Protein AF-A0A7C5Z9P9-F1 (afdb_monomer_lite)

Foldseek 3Di:
DPQDAWDWDADLLGQIWIAGSVRHTDLADPVNDQQGPPRFGADSVVQWTDQAVFIAHSVFATPDFAPCHCLAAHPDRRDDQVVRSVQFDDNRSHANLSNLVVVLVVLCVPDDPDRPSPVVSVVSNVSRVCCVVVPFDFADDDDDDPDAPDKDKDWDQQDCQDPPERGIKIKIKGWDWDFDGPPVRDIDIDIDIDIGYD

Secondary structure (DSSP, 8-state):
------EEEE-TT--EEEE-TTS-EESS-SS---B-GGGPEEETTTTEEEETTEEEETTTEESS--TTGGGTTTT-TT-SGGG-TTT---SSS--SHHHHHHHHHHHHHT--SSSHHHHHHHHHHHHHHHHHHT---PPPPPPPPSSPPPPEEEEE---S--SS-SS-EEEEEEEEEEEPPTTT--EEEEEEEEEEE-

pLDDT: mean 83.09, std 9.97, range [51.81, 96.62]

Radius of gyration: 26.73 Å; chains: 1; bounding box: 64×54×67 Å

Structure (mmCIF, N/CA/C/O backbone):
data_AF-A0A7C5Z9P9-F1
#
_entry.id   AF-A0A7C5Z9P9-F1
#
loop_
_atom_site.group_PDB
_atom_site.id
_atom_site.type_symbol
_atom_site.label_atom_id
_atom_site.label_alt_id
_atom_site.label_comp_id
_atom_site.label_asym_id
_atom_site.label_entity_id
_atom_site.label_seq_id
_atom_site.pdbx_PDB_ins_code
_atom_site.Cartn_x
_atom_site.Cartn_y
_atom_site.Cartn_z
_atom_site.occupancy
_atom_site.B_iso_or_equiv
_atom_site.auth_seq_id
_atom_site.auth_comp_id
_atom_site.auth_asym_id
_atom_site.auth_atom_id
_atom_site.pdbx_PDB_model_num
ATOM 1 N N . SER A 1 1 ? 24.848 -23.456 -13.613 1.00 79.06 1 SER A N 1
ATOM 2 C CA . SER A 1 1 ? 24.666 -22.790 -14.921 1.00 79.06 1 SER A CA 1
ATOM 3 C C . SER A 1 1 ? 23.735 -21.598 -14.738 1.00 79.06 1 SER A C 1
ATOM 5 O O . SER A 1 1 ? 22.915 -21.630 -13.831 1.00 79.06 1 SER A O 1
ATOM 7 N N . GLY A 1 2 ? 23.870 -20.542 -15.547 1.00 90.75 2 GLY A N 1
ATOM 8 C CA . GLY A 1 2 ? 23.015 -19.340 -15.513 1.00 90.75 2 GLY A CA 1
ATOM 9 C C . GLY A 1 2 ? 21.862 -19.384 -16.522 1.00 90.75 2 GLY A C 1
ATOM 10 O O . GLY A 1 2 ? 21.562 -18.379 -17.158 1.00 90.75 2 GLY A O 1
ATOM 11 N N . THR A 1 3 ? 21.279 -20.562 -16.752 1.00 94.06 3 THR A N 1
ATOM 12 C CA . THR A 1 3 ? 20.224 -20.749 -17.757 1.00 94.06 3 THR A CA 1
ATOM 13 C C . THR A 1 3 ? 18.933 -20.066 -17.304 1.00 94.06 3 THR A C 1
ATOM 15 O O . THR A 1 3 ? 18.462 -20.308 -16.194 1.00 94.06 3 THR A O 1
ATOM 18 N N . VAL A 1 4 ? 18.351 -19.226 -18.165 1.00 93.00 4 VAL A N 1
ATOM 19 C CA . VAL A 1 4 ? 17.089 -18.520 -17.888 1.00 93.00 4 VAL A CA 1
ATOM 20 C C . VAL A 1 4 ? 15.948 -19.526 -17.741 1.00 93.00 4 VAL A C 1
ATOM 22 O O . VAL A 1 4 ? 15.754 -20.361 -18.621 1.00 93.00 4 VAL A O 1
ATOM 25 N N . GLN A 1 5 ? 15.191 -19.415 -16.647 1.00 93.19 5 GLN A N 1
ATOM 26 C CA . GLN A 1 5 ? 14.058 -20.296 -16.336 1.00 93.19 5 GLN A CA 1
ATOM 27 C C . GLN A 1 5 ? 12.717 -19.691 -16.763 1.00 93.19 5 GLN A C 1
ATOM 29 O O . GLN A 1 5 ? 11.941 -20.331 -17.464 1.00 93.19 5 GLN A O 1
ATOM 34 N N . GLU A 1 6 ? 12.460 -18.439 -16.386 1.00 94.31 6 GLU A N 1
ATOM 35 C CA . GLU A 1 6 ? 11.269 -17.672 -16.764 1.00 94.31 6 GLU A CA 1
ATOM 36 C C . GLU A 1 6 ? 11.637 -16.196 -16.907 1.00 94.31 6 GLU A C 1
ATOM 38 O O . GLU A 1 6 ? 12.679 -15.743 -16.424 1.00 94.31 6 GLU A O 1
ATOM 43 N N . ARG A 1 7 ? 10.778 -15.449 -17.596 1.00 94.94 7 ARG A N 1
ATOM 44 C CA . ARG A 1 7 ? 10.870 -13.998 -17.743 1.00 94.94 7 ARG A CA 1
ATOM 45 C C . ARG A 1 7 ? 9.542 -13.382 -17.320 1.00 94.94 7 ARG A C 1
ATOM 47 O O . ARG A 1 7 ? 8.491 -13.998 -17.475 1.00 94.94 7 ARG A O 1
ATOM 54 N N . PHE A 1 8 ? 9.596 -12.154 -16.827 1.00 94.94 8 PHE A N 1
ATOM 55 C CA . PHE A 1 8 ? 8.416 -11.392 -16.437 1.00 94.94 8 PHE A CA 1
ATOM 56 C C . PHE A 1 8 ? 8.443 -10.042 -17.135 1.00 94.94 8 PHE A C 1
ATOM 58 O O . PHE A 1 8 ? 9.484 -9.387 -17.190 1.00 94.94 8 PHE A O 1
ATOM 65 N N . THR A 1 9 ? 7.297 -9.641 -17.667 1.00 95.50 9 THR A N 1
ATOM 66 C CA . THR A 1 9 ? 7.066 -8.293 -18.188 1.00 95.50 9 THR A CA 1
ATOM 67 C C . THR A 1 9 ? 5.911 -7.661 -17.438 1.00 95.50 9 THR A C 1
ATOM 69 O O . THR A 1 9 ? 5.042 -8.370 -16.933 1.00 95.50 9 THR A O 1
ATOM 72 N N . TYR A 1 10 ? 5.892 -6.337 -17.389 1.00 94.38 10 TYR A N 1
ATOM 73 C CA . TYR A 1 10 ? 4.890 -5.568 -16.665 1.00 94.38 10 TYR A CA 1
ATOM 74 C C . TYR A 1 10 ? 4.308 -4.500 -17.579 1.00 94.38 10 TYR A C 1
ATOM 76 O O . TYR A 1 10 ? 5.024 -3.965 -18.428 1.00 94.38 10 TYR A O 1
ATOM 84 N N . ASP A 1 11 ? 3.031 -4.178 -17.398 1.00 92.56 11 ASP A N 1
ATOM 85 C CA . ASP A 1 11 ? 2.509 -2.915 -17.912 1.00 92.56 11 ASP A CA 1
ATOM 86 C C . ASP A 1 11 ? 3.026 -1.721 -17.082 1.00 92.56 11 ASP A C 1
ATOM 88 O O . ASP A 1 11 ? 3.786 -1.885 -16.122 1.00 92.56 11 ASP A O 1
ATOM 92 N N . ALA A 1 12 ? 2.611 -0.505 -17.448 1.00 89.38 12 ALA A N 1
ATOM 93 C CA . ALA A 1 12 ? 3.055 0.711 -16.769 1.00 89.38 12 ALA A CA 1
ATOM 94 C C . ALA A 1 12 ? 2.726 0.722 -15.265 1.00 89.38 12 ALA A C 1
ATOM 96 O O . ALA A 1 12 ? 3.470 1.325 -14.499 1.00 89.38 12 ALA A O 1
ATOM 97 N N . TYR A 1 13 ? 1.648 0.057 -14.842 1.00 89.62 13 TYR A N 1
ATOM 98 C CA . TYR A 1 13 ? 1.188 0.030 -13.453 1.00 89.62 13 TYR A 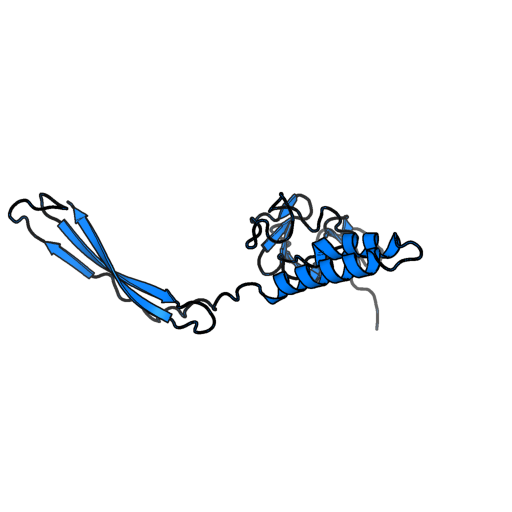CA 1
ATOM 99 C C . TYR A 1 13 ? 1.462 -1.306 -12.741 1.00 89.62 13 TYR A C 1
ATOM 101 O O . TYR A 1 13 ? 1.032 -1.512 -11.604 1.00 89.62 13 TYR A O 1
ATOM 109 N N . GLY A 1 14 ? 2.217 -2.203 -13.373 1.00 92.56 14 GLY A N 1
ATOM 110 C CA . GLY A 1 14 ? 2.726 -3.416 -12.756 1.00 92.56 14 GLY A CA 1
ATOM 111 C C . GLY A 1 14 ? 1.929 -4.691 -13.007 1.00 92.56 14 GLY A C 1
ATOM 112 O O . GLY A 1 14 ? 2.232 -5.688 -12.354 1.00 92.56 14 GLY A O 1
ATOM 113 N N . ALA A 1 15 ? 0.945 -4.732 -13.911 1.00 94.31 15 ALA A N 1
ATOM 114 C CA . ALA A 1 15 ? 0.248 -5.983 -14.217 1.00 94.31 15 ALA A CA 1
ATOM 115 C C . ALA A 1 15 ? 1.235 -6.988 -14.842 1.00 94.31 15 ALA A C 1
ATOM 117 O O . ALA A 1 15 ? 1.818 -6.692 -15.891 1.00 94.31 15 ALA A O 1
ATOM 118 N N . PRO A 1 16 ? 1.466 -8.157 -14.216 1.00 94.69 16 PRO A N 1
ATOM 119 C CA . PRO A 1 16 ? 2.504 -9.072 -14.660 1.00 94.69 16 PRO A CA 1
ATOM 120 C C . PRO A 1 16 ? 2.024 -9.970 -15.804 1.00 94.69 16 PRO A C 1
ATOM 122 O O . PRO A 1 16 ? 0.933 -10.542 -15.756 1.00 94.69 16 PRO A O 1
ATOM 125 N N . ALA A 1 17 ? 2.897 -10.187 -16.785 1.00 94.44 17 ALA A N 1
ATOM 126 C CA . ALA A 1 17 ? 2.790 -11.258 -17.766 1.00 94.44 17 ALA A CA 1
ATOM 127 C C . ALA A 1 17 ? 3.995 -12.197 -17.635 1.00 94.44 17 ALA A C 1
ATOM 129 O O . ALA A 1 17 ? 5.151 -11.764 -17.651 1.00 94.44 17 ALA A O 1
ATOM 130 N N . VAL A 1 18 ? 3.711 -13.492 -17.487 1.00 95.38 18 VAL A N 1
ATOM 131 C CA . VAL A 1 18 ? 4.733 -14.537 -17.373 1.00 95.38 18 VAL A CA 1
ATOM 132 C C . VAL A 1 18 ? 5.113 -15.003 -18.767 1.00 95.38 18 VAL A C 1
ATOM 134 O O . VAL A 1 18 ? 4.244 -15.316 -19.582 1.00 95.38 18 VAL A O 1
ATOM 137 N N . LEU A 1 19 ? 6.412 -15.071 -19.037 1.00 96.62 19 LEU A N 1
ATOM 138 C CA . LEU A 1 19 ? 6.957 -15.508 -20.311 1.00 96.62 19 LEU A CA 1
ATOM 139 C C . LEU A 1 19 ? 7.931 -16.674 -20.114 1.00 96.62 19 LEU A C 1
ATOM 141 O O . LEU A 1 19 ? 8.655 -16.767 -19.119 1.00 96.62 19 LEU A O 1
ATOM 145 N N . THR A 1 20 ? 7.988 -17.556 -21.105 1.00 95.81 20 THR A N 1
ATOM 146 C CA . THR A 1 20 ? 9.013 -18.600 -21.194 1.00 95.81 20 THR A CA 1
ATOM 147 C C . THR A 1 20 ? 10.399 -17.984 -21.452 1.00 95.81 20 THR A C 1
ATOM 149 O O . THR A 1 20 ? 10.501 -16.810 -21.833 1.00 95.81 20 THR A O 1
ATOM 152 N N . PRO A 1 21 ? 11.499 -18.755 -21.329 1.00 94.12 21 PRO A N 1
ATOM 153 C CA . PRO A 1 21 ? 12.835 -18.275 -21.701 1.00 94.12 21 PRO A CA 1
ATOM 154 C C . PRO A 1 21 ? 12.927 -17.719 -23.131 1.00 94.12 21 PRO A C 1
ATOM 156 O O . PRO A 1 21 ? 13.731 -16.818 -23.378 1.00 94.12 21 PRO A O 1
ATOM 159 N N . ALA A 1 22 ? 12.074 -18.221 -24.032 1.00 95.19 22 ALA A N 1
ATOM 160 C CA . ALA A 1 22 ? 11.948 -17.828 -25.435 1.00 95.19 22 ALA A CA 1
ATOM 161 C C . ALA A 1 22 ? 10.902 -16.716 -25.683 1.00 95.19 22 ALA A C 1
ATOM 163 O O . ALA A 1 22 ? 10.479 -16.531 -26.818 1.00 95.19 22 ALA A O 1
ATOM 164 N N . PHE A 1 23 ? 10.477 -15.988 -24.642 1.00 94.62 23 PHE A N 1
ATOM 165 C CA . PHE A 1 23 ? 9.506 -14.882 -24.712 1.00 94.62 23 PHE A CA 1
ATOM 166 C C . PHE A 1 23 ? 8.075 -15.266 -25.136 1.00 94.62 23 PHE A C 1
ATOM 168 O O . PHE A 1 23 ? 7.262 -14.386 -25.408 1.00 94.62 23 PHE A O 1
ATOM 175 N N . ALA A 1 24 ? 7.720 -16.554 -25.143 1.00 95.75 24 ALA A N 1
ATOM 176 C CA . ALA A 1 24 ? 6.335 -16.966 -25.371 1.00 95.75 24 ALA A CA 1
ATOM 177 C C . ALA A 1 24 ? 5.490 -16.744 -24.106 1.00 95.75 24 ALA A C 1
ATOM 179 O O . ALA A 1 24 ? 5.952 -17.033 -23.002 1.00 95.75 24 ALA A O 1
ATOM 180 N N . THR A 1 25 ? 4.256 -16.261 -24.254 1.00 95.25 25 THR A N 1
ATOM 181 C CA . THR A 1 25 ? 3.346 -16.019 -23.125 1.00 95.25 25 THR A CA 1
ATOM 182 C C . THR A 1 25 ? 2.949 -17.311 -22.421 1.00 95.25 25 THR A C 1
ATOM 184 O O . THR A 1 25 ? 2.716 -18.342 -23.052 1.00 95.25 25 THR A O 1
ATOM 187 N N . ARG A 1 26 ? 2.833 -17.240 -21.095 1.00 91.19 26 ARG A N 1
ATOM 188 C CA . ARG A 1 26 ? 2.422 -18.339 -20.227 1.00 91.19 26 ARG A CA 1
ATOM 189 C C . ARG A 1 26 ? 1.371 -17.843 -19.217 1.00 91.19 26 ARG A C 1
ATOM 191 O O . ARG A 1 26 ? 1.474 -16.711 -18.749 1.00 91.19 26 ARG A O 1
ATOM 198 N N . PRO A 1 27 ? 0.358 -18.656 -18.860 1.00 88.81 27 PRO A N 1
ATOM 199 C CA . PRO A 1 27 ? -0.738 -18.204 -17.993 1.00 88.81 27 PRO A CA 1
ATOM 200 C C . PRO A 1 27 ? -0.348 -17.992 -16.518 1.00 88.81 27 PRO A C 1
ATOM 202 O O . PRO A 1 27 ? -1.006 -17.225 -15.814 1.00 88.81 27 PRO A O 1
ATOM 205 N N . SER A 1 28 ? 0.696 -18.668 -16.033 1.00 89.00 28 SER A N 1
ATOM 206 C CA . SER A 1 28 ? 1.160 -18.623 -14.637 1.00 89.00 28 SER A CA 1
ATOM 207 C C . SER A 1 28 ? 2.645 -18.980 -14.544 1.00 89.00 28 SER A C 1
ATOM 209 O O . SER A 1 28 ? 3.197 -19.508 -15.501 1.00 89.00 28 SER A O 1
ATOM 211 N N . SER A 1 29 ? 3.316 -18.727 -13.417 1.00 90.94 29 SER A N 1
ATOM 212 C CA . SER A 1 29 ? 4.707 -19.169 -13.196 1.00 90.94 29 SER A CA 1
ATOM 213 C C . SER A 1 29 ? 4.789 -20.679 -12.927 1.00 90.94 29 SER A C 1
ATOM 215 O O . SER A 1 29 ? 3.884 -21.257 -12.333 1.00 90.94 29 SER A O 1
ATOM 217 N N . SER A 1 30 ? 5.862 -21.335 -13.373 1.00 92.62 30 SER A N 1
ATOM 218 C CA . SER A 1 30 ? 6.188 -22.742 -13.058 1.00 92.62 30 SER A CA 1
ATOM 219 C C . SER A 1 30 ? 6.822 -22.900 -11.683 1.00 92.62 30 SER A C 1
ATOM 221 O O . SER A 1 30 ? 6.874 -24.004 -11.152 1.00 92.62 30 SER A O 1
ATOM 223 N N . PHE A 1 31 ? 7.337 -21.800 -11.140 1.00 91.62 31 PHE A N 1
ATOM 224 C CA . PHE A 1 31 ? 8.133 -21.764 -9.919 1.00 91.62 31 PHE A CA 1
ATOM 225 C C . PHE A 1 31 ? 7.430 -21.001 -8.794 1.00 91.62 31 PHE A C 1
ATOM 227 O O . PHE A 1 31 ? 8.040 -20.759 -7.760 1.00 91.62 31 PHE A O 1
ATOM 234 N N . ALA A 1 32 ? 6.163 -20.620 -9.004 1.00 89.88 32 ALA A N 1
ATOM 235 C CA . ALA A 1 32 ? 5.364 -19.851 -8.054 1.00 89.88 32 ALA A CA 1
ATOM 236 C C . ALA A 1 32 ? 6.089 -18.585 -7.555 1.00 89.88 32 ALA A C 1
ATOM 238 O O . ALA A 1 32 ? 6.136 -18.308 -6.362 1.00 89.88 32 ALA A O 1
ATOM 239 N N . TRP A 1 33 ? 6.680 -17.811 -8.474 1.00 90.75 33 TRP A N 1
ATOM 240 C CA . TRP A 1 33 ? 7.283 -16.526 -8.121 1.00 90.75 33 TRP A CA 1
ATOM 241 C C . TRP A 1 33 ? 6.221 -15.550 -7.606 1.00 90.75 33 TRP A C 1
ATOM 243 O O . TRP A 1 33 ? 5.316 -15.160 -8.343 1.00 90.75 33 TRP A O 1
ATOM 253 N N . GLU A 1 34 ? 6.360 -15.142 -6.345 1.00 92.62 34 GLU A N 1
ATOM 254 C CA . GLU A 1 34 ? 5.433 -14.211 -5.693 1.00 92.62 34 GLU A CA 1
ATOM 255 C C . GLU A 1 34 ? 5.971 -12.779 -5.637 1.00 92.62 34 GLU A C 1
ATOM 257 O O . GLU A 1 34 ? 5.190 -11.845 -5.525 1.00 92.62 34 GLU A O 1
ATOM 262 N N . ILE A 1 35 ? 7.286 -12.571 -5.714 1.00 93.88 35 ILE A N 1
ATOM 263 C CA . ILE A 1 35 ? 7.881 -11.227 -5.682 1.00 93.88 35 ILE A CA 1
ATOM 264 C C . ILE A 1 35 ? 8.064 -10.735 -7.114 1.00 93.88 35 ILE A C 1
ATOM 266 O O . ILE A 1 35 ? 8.910 -11.263 -7.836 1.00 93.88 35 ILE A O 1
ATOM 270 N N . LEU A 1 36 ? 7.264 -9.748 -7.522 1.00 93.88 36 LEU A N 1
ATOM 271 C CA . LEU A 1 36 ? 7.191 -9.286 -8.910 1.00 93.88 36 LEU A CA 1
ATOM 272 C C . LEU A 1 36 ? 7.425 -7.764 -9.020 1.00 93.88 36 LEU A C 1
ATOM 274 O O . LEU A 1 36 ? 8.506 -7.277 -8.682 1.00 93.88 36 LEU A O 1
ATOM 278 N N . TYR A 1 37 ? 6.444 -7.004 -9.520 1.00 93.06 37 TYR A N 1
ATOM 279 C CA . TYR A 1 37 ? 6.559 -5.564 -9.763 1.00 93.06 37 TYR A CA 1
ATOM 280 C C . TYR A 1 37 ? 6.971 -4.803 -8.500 1.00 93.06 37 TYR A C 1
ATOM 282 O O . TYR A 1 37 ? 6.416 -5.038 -7.428 1.00 93.06 37 TYR A O 1
ATOM 290 N N . ALA A 1 38 ? 7.944 -3.893 -8.637 1.00 88.50 38 ALA A N 1
ATOM 291 C CA . ALA A 1 38 ? 8.433 -3.030 -7.558 1.00 88.50 38 ALA A CA 1
ATOM 292 C C . ALA A 1 38 ? 8.879 -3.770 -6.269 1.00 88.50 38 ALA A C 1
ATOM 294 O O . ALA A 1 38 ? 9.010 -3.160 -5.209 1.00 88.50 38 ALA A O 1
ATOM 295 N N . GLY A 1 39 ? 9.141 -5.083 -6.349 1.00 90.19 39 GLY A N 1
ATOM 296 C CA . GLY A 1 39 ? 9.464 -5.915 -5.186 1.00 90.19 39 GLY A CA 1
ATOM 297 C C . GLY A 1 39 ? 8.253 -6.262 -4.311 1.00 90.19 39 GLY A C 1
ATOM 298 O O . GLY A 1 39 ? 8.421 -6.708 -3.177 1.00 90.19 39 GLY A O 1
ATOM 299 N N . TYR A 1 40 ? 7.036 -6.061 -4.814 1.00 93.62 40 TYR A N 1
ATOM 300 C CA . TYR A 1 40 ? 5.802 -6.375 -4.106 1.00 93.62 40 TYR A CA 1
ATOM 301 C C . TYR A 1 40 ? 5.429 -7.849 -4.226 1.00 93.62 40 TYR A C 1
ATOM 303 O O . TYR A 1 40 ? 5.755 -8.519 -5.210 1.00 93.62 40 TYR A O 1
ATOM 311 N N . ARG A 1 41 ? 4.680 -8.333 -3.230 1.00 95.00 41 ARG A N 1
ATOM 312 C CA . ARG A 1 41 ? 4.126 -9.686 -3.236 1.00 95.00 41 ARG A CA 1
ATOM 313 C C . ARG A 1 41 ? 2.841 -9.725 -4.058 1.00 95.00 41 ARG A C 1
ATOM 315 O O . ARG A 1 41 ? 1.878 -9.041 -3.721 1.00 95.00 41 ARG A O 1
ATOM 322 N N . TRP A 1 42 ? 2.836 -10.514 -5.121 1.00 94.62 42 TRP A N 1
ATOM 323 C CA . TRP A 1 42 ? 1.710 -10.753 -6.011 1.00 94.62 42 TRP A CA 1
ATOM 324 C C . TRP A 1 42 ? 0.841 -11.899 -5.508 1.00 94.62 42 TRP A C 1
ATOM 326 O O . TRP A 1 42 ? 1.328 -13.007 -5.283 1.00 94.62 42 TRP A O 1
ATOM 336 N N . ASP A 1 43 ? -0.457 -11.641 -5.401 1.00 92.88 43 ASP A N 1
ATOM 337 C CA . ASP A 1 43 ? -1.469 -12.672 -5.225 1.00 92.88 43 ASP A CA 1
ATOM 338 C C . ASP A 1 43 ? -2.022 -13.070 -6.601 1.00 92.88 43 ASP A C 1
ATOM 340 O O . ASP A 1 43 ? -2.675 -12.278 -7.288 1.00 92.88 43 ASP A O 1
ATOM 344 N N . SER A 1 44 ? -1.730 -14.298 -7.038 1.00 89.06 44 SER A N 1
ATOM 345 C CA . SER A 1 44 ? -2.123 -14.764 -8.373 1.00 89.06 44 SER A CA 1
ATOM 346 C C . SER A 1 44 ? -3.608 -15.102 -8.509 1.00 89.06 44 SER A C 1
ATOM 348 O O . SER A 1 44 ? -4.133 -15.049 -9.626 1.00 89.06 44 SER A O 1
ATOM 350 N N . GLU A 1 45 ? -4.276 -15.414 -7.397 1.00 89.25 45 GLU A N 1
ATOM 351 C CA . GLU A 1 45 ? -5.702 -15.741 -7.366 1.00 89.25 45 GLU A CA 1
ATOM 352 C C . GLU A 1 45 ? -6.519 -14.454 -7.433 1.00 89.25 45 GLU A C 1
ATOM 354 O O . GLU A 1 45 ? -7.408 -14.316 -8.273 1.00 89.25 45 GLU A O 1
ATOM 359 N N . ALA A 1 46 ? -6.156 -13.476 -6.604 1.00 90.06 46 ALA A N 1
ATOM 360 C CA . ALA A 1 46 ? -6.888 -12.225 -6.484 1.00 90.06 46 ALA A CA 1
ATOM 361 C C . ALA A 1 46 ? -6.378 -11.096 -7.399 1.00 90.06 46 ALA A C 1
ATOM 363 O O . ALA A 1 46 ? -7.040 -10.066 -7.533 1.00 90.06 46 ALA A O 1
ATOM 364 N N . ARG A 1 47 ? -5.232 -11.291 -8.067 1.00 91.44 47 ARG A N 1
ATOM 365 C CA . ARG A 1 47 ? -4.638 -10.365 -9.050 1.00 91.44 47 ARG A CA 1
ATOM 366 C C . ARG A 1 47 ? -4.320 -8.974 -8.482 1.00 91.44 47 ARG A C 1
ATOM 368 O O . ARG A 1 47 ? -4.529 -7.960 -9.151 1.00 91.44 47 ARG A O 1
ATOM 375 N N . PHE A 1 48 ? -3.776 -8.928 -7.267 1.0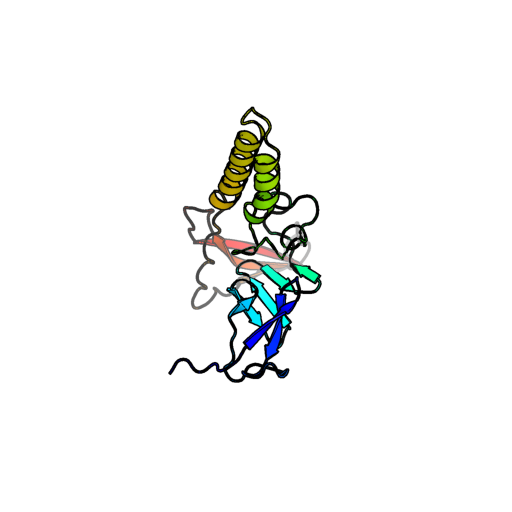0 94.25 48 PHE A N 1
ATOM 376 C CA . PHE A 1 48 ? -3.325 -7.694 -6.618 1.00 94.25 48 PHE A CA 1
ATOM 377 C C . PHE A 1 48 ? -1.939 -7.841 -5.987 1.00 94.25 48 PHE A C 1
ATOM 379 O O . PHE A 1 48 ? -1.436 -8.944 -5.771 1.00 94.25 48 PHE A O 1
ATOM 386 N N . TYR A 1 49 ? -1.345 -6.705 -5.633 1.00 95.69 49 TYR A N 1
ATOM 387 C CA . TYR A 1 49 ? -0.115 -6.628 -4.858 1.00 95.69 49 TYR A CA 1
ATOM 388 C C . TYR A 1 49 ? -0.389 -6.317 -3.388 1.00 95.69 49 TYR A C 1
ATOM 390 O O . TYR A 1 49 ? -1.118 -5.378 -3.069 1.00 95.69 49 TYR A O 1
ATOM 398 N N . GLN A 1 50 ? 0.243 -7.069 -2.489 1.00 94.06 50 GLN A N 1
ATOM 399 C CA . GLN A 1 50 ? 0.308 -6.748 -1.065 1.00 94.06 50 GLN A CA 1
ATOM 400 C C . GLN A 1 50 ? 1.528 -5.862 -0.810 1.00 94.06 50 GLN A C 1
ATOM 402 O O . GLN A 1 50 ? 2.672 -6.313 -0.896 1.00 94.06 50 GLN A O 1
ATOM 407 N N . VAL A 1 51 ? 1.282 -4.596 -0.479 1.00 91.00 51 VAL A N 1
ATOM 408 C CA . VAL A 1 51 ? 2.311 -3.582 -0.229 1.00 91.00 51 VAL A CA 1
ATOM 409 C C . VAL A 1 51 ? 2.258 -3.172 1.234 1.00 91.00 51 VAL A C 1
ATOM 411 O O . VAL A 1 51 ? 1.827 -2.072 1.570 1.00 91.00 51 VAL A O 1
ATOM 414 N N . ARG A 1 52 ? 2.680 -4.090 2.112 1.00 88.56 52 ARG A N 1
ATOM 415 C CA . ARG A 1 52 ? 2.739 -3.936 3.579 1.00 88.56 52 ARG A CA 1
ATOM 416 C C . ARG A 1 52 ? 1.435 -3.404 4.191 1.00 88.56 52 ARG A C 1
ATOM 418 O O . ARG A 1 52 ? 0.623 -4.184 4.670 1.00 88.56 52 ARG A O 1
ATOM 425 N N . ASN A 1 53 ? 1.259 -2.087 4.175 1.00 85.69 53 ASN A N 1
ATOM 426 C CA . ASN A 1 53 ? 0.149 -1.357 4.770 1.00 85.69 53 ASN A CA 1
ATOM 427 C C . ASN A 1 53 ? -1.058 -1.203 3.834 1.00 85.69 53 ASN A C 1
ATOM 429 O O . ASN A 1 53 ? -2.147 -0.886 4.310 1.00 85.69 53 ASN A O 1
ATOM 433 N N . ARG A 1 54 ? -0.883 -1.396 2.519 1.00 90.44 54 ARG A N 1
ATOM 434 C CA . ARG A 1 54 ? -1.965 -1.281 1.534 1.00 90.44 54 ARG A CA 1
ATOM 435 C C . ARG A 1 54 ? -1.927 -2.364 0.462 1.00 90.44 54 ARG A C 1
ATOM 437 O O . ARG A 1 54 ? -0.904 -2.999 0.220 1.00 90.44 54 ARG A O 1
ATOM 444 N N . VAL A 1 55 ? -3.058 -2.540 -0.211 1.00 93.94 55 VAL A N 1
ATOM 445 C CA . VAL A 1 55 ? -3.226 -3.417 -1.370 1.00 93.94 55 VAL A CA 1
ATOM 446 C C . VAL A 1 55 ? -3.367 -2.582 -2.641 1.00 93.94 55 VAL A C 1
ATOM 448 O O . VAL A 1 55 ? -4.185 -1.658 -2.705 1.00 93.94 55 VAL A O 1
ATOM 451 N N . LEU A 1 56 ? -2.566 -2.920 -3.649 1.00 93.62 56 LEU A N 1
ATOM 452 C CA . LEU A 1 56 ? -2.502 -2.243 -4.943 1.00 93.62 56 LEU A CA 1
ATOM 453 C C . LEU A 1 56 ? -3.088 -3.140 -6.037 1.00 93.62 56 LEU A C 1
ATOM 455 O O . LEU A 1 56 ? -2.603 -4.251 -6.254 1.00 93.62 56 LEU A O 1
ATOM 459 N N . LEU A 1 57 ? -4.078 -2.636 -6.774 1.00 94.00 57 LEU A N 1
ATOM 460 C CA . LEU A 1 57 ? -4.476 -3.216 -8.055 1.00 94.00 57 LEU A CA 1
ATOM 461 C C . LEU A 1 57 ? -3.789 -2.456 -9.193 1.00 94.00 57 LEU A C 1
ATOM 463 O O . LEU A 1 57 ? -3.992 -1.246 -9.287 1.00 94.00 57 LEU A O 1
ATOM 467 N N . PRO A 1 58 ? -3.058 -3.133 -10.099 1.00 90.00 58 PRO A N 1
ATOM 468 C CA . PRO A 1 58 ? -2.332 -2.469 -11.185 1.00 90.00 58 PRO A CA 1
ATOM 469 C C . PRO A 1 58 ? -3.207 -1.520 -12.015 1.00 90.00 58 PRO A C 1
ATOM 471 O O . PRO A 1 58 ? -2.877 -0.361 -12.206 1.00 90.00 58 PRO A O 1
ATOM 474 N N . ASN A 1 59 ? -4.402 -1.955 -12.415 1.00 84.50 59 ASN A N 1
ATOM 475 C CA . ASN A 1 59 ? -5.239 -1.174 -13.335 1.00 84.50 59 ASN A CA 1
ATOM 476 C C . ASN A 1 59 ? -6.120 -0.111 -12.659 1.00 84.50 59 ASN A C 1
ATOM 478 O O . ASN A 1 59 ? -6.845 0.600 -13.350 1.00 84.50 59 ASN A O 1
ATOM 482 N N . ILE A 1 60 ? -6.120 -0.036 -11.324 1.00 88.81 60 ILE A N 1
ATOM 483 C CA . ILE A 1 60 ? -7.055 0.812 -10.562 1.00 88.81 60 ILE A CA 1
ATOM 484 C C . ILE A 1 60 ? -6.307 1.747 -9.605 1.00 88.81 60 ILE A C 1
ATOM 486 O O . ILE A 1 60 ? -6.671 2.915 -9.480 1.00 88.81 60 ILE A O 1
ATOM 490 N N . GLY A 1 61 ? -5.259 1.256 -8.943 1.00 88.69 61 GLY A N 1
ATOM 491 C CA . GLY A 1 61 ? -4.565 1.938 -7.853 1.00 88.69 61 GLY A CA 1
ATOM 492 C C . GLY A 1 61 ? -4.828 1.277 -6.499 1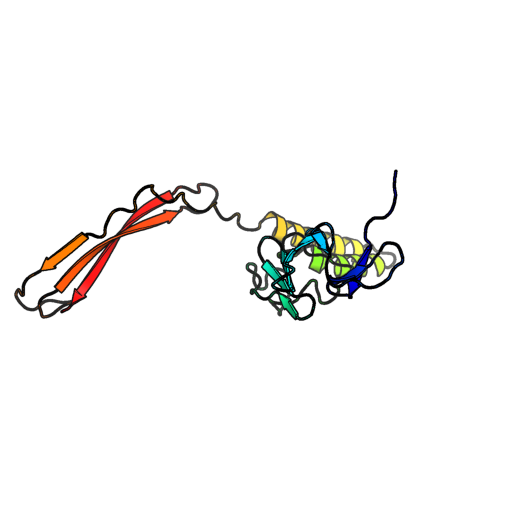.00 88.69 61 GLY A C 1
ATOM 493 O O . GLY A 1 61 ? -5.060 0.068 -6.409 1.00 88.69 61 GLY A O 1
ATOM 494 N N . TRP A 1 62 ? -4.753 2.060 -5.424 1.00 91.12 62 TRP A N 1
ATOM 495 C CA . TRP A 1 62 ? -4.986 1.554 -4.071 1.00 91.12 62 TRP A CA 1
ATOM 496 C C . TRP A 1 62 ? -6.466 1.235 -3.858 1.00 91.12 62 TRP A C 1
ATOM 498 O O . TRP A 1 62 ? -7.326 2.029 -4.231 1.00 91.12 62 TRP A O 1
ATOM 508 N N . ILE A 1 63 ? -6.777 0.113 -3.202 1.00 92.00 63 ILE A N 1
ATOM 509 C CA . ILE A 1 63 ? -8.166 -0.191 -2.790 1.00 92.00 63 ILE A CA 1
ATOM 510 C C . ILE A 1 63 ? -8.523 0.337 -1.411 1.00 92.00 63 ILE A C 1
ATOM 512 O O . ILE A 1 63 ? -9.696 0.463 -1.068 1.00 92.00 63 ILE A O 1
ATOM 516 N N . GLN A 1 64 ? -7.509 0.642 -0.610 1.00 89.25 64 GLN A N 1
ATOM 517 C CA . GLN A 1 64 ? -7.667 1.227 0.709 1.00 89.25 64 GLN A CA 1
ATOM 518 C C . GLN A 1 64 ? -7.267 2.695 0.647 1.00 89.25 64 GLN A C 1
ATOM 520 O O . GLN A 1 64 ? -6.296 3.065 -0.017 1.00 89.25 64 GLN A O 1
ATOM 525 N N . ARG A 1 65 ? -8.016 3.520 1.378 1.00 84.69 65 ARG A N 1
ATOM 526 C CA . ARG A 1 65 ? -7.675 4.922 1.606 1.00 84.69 65 ARG A CA 1
ATOM 527 C C . ARG A 1 65 ? -6.295 5.009 2.259 1.00 84.69 65 ARG A C 1
ATOM 529 O O . ARG A 1 65 ? -6.021 4.222 3.162 1.00 84.69 65 ARG A O 1
ATOM 536 N N . ASP A 1 66 ? -5.461 5.956 1.825 1.00 81.75 66 ASP A N 1
ATOM 537 C CA . ASP A 1 66 ? -4.161 6.214 2.456 1.00 81.75 66 ASP A CA 1
ATOM 538 C C . ASP A 1 66 ? -4.326 6.478 3.968 1.00 81.75 66 ASP A C 1
ATOM 540 O O . ASP A 1 66 ? -5.023 7.429 4.334 1.00 81.75 66 ASP A O 1
ATOM 544 N N . PRO A 1 67 ? -3.716 5.663 4.852 1.00 77.81 67 PRO A N 1
ATOM 545 C CA . PRO A 1 67 ? -3.744 5.880 6.299 1.00 77.81 67 PRO A CA 1
ATOM 546 C C . PRO A 1 67 ? -3.134 7.209 6.758 1.00 77.81 67 PRO A C 1
ATOM 548 O O . PRO A 1 67 ? -3.413 7.646 7.869 1.00 77.81 67 PRO A O 1
ATOM 551 N N . ILE A 1 68 ? -2.300 7.849 5.932 1.00 69.44 68 ILE A N 1
ATOM 552 C CA . ILE A 1 68 ? -1.712 9.172 6.218 1.00 69.44 68 ILE A CA 1
ATOM 553 C C . ILE A 1 68 ? -2.599 10.295 5.661 1.00 69.44 68 ILE A C 1
ATOM 555 O O . ILE A 1 68 ? -2.267 11.478 5.746 1.00 69.44 68 ILE A O 1
ATOM 559 N N . GLU A 1 69 ? -3.739 9.927 5.078 1.00 72.56 69 GLU A N 1
ATOM 560 C CA . GLU A 1 69 ? -4.711 10.837 4.500 1.00 72.56 69 GLU A CA 1
ATOM 561 C C . GLU A 1 69 ? -4.046 11.811 3.509 1.00 72.56 69 GLU A C 1
ATOM 563 O O . GLU A 1 69 ? -3.312 11.411 2.605 1.00 72.56 69 GLU A O 1
ATOM 568 N N . TYR A 1 70 ? -4.308 13.106 3.660 1.00 65.50 70 TYR A N 1
ATOM 569 C CA . TYR A 1 70 ? -3.807 14.151 2.774 1.00 65.50 70 TYR A CA 1
ATOM 570 C C . TYR A 1 70 ? -2.344 14.537 3.052 1.00 65.50 70 TYR A C 1
ATOM 572 O O . TYR A 1 70 ? -1.820 15.429 2.387 1.00 65.50 70 TYR A O 1
ATOM 580 N N . GLY A 1 71 ? -1.674 13.884 4.010 1.00 55.38 71 GLY A N 1
ATOM 581 C CA . GLY A 1 71 ? -0.319 14.235 4.443 1.00 55.38 71 GLY A CA 1
ATOM 582 C C . GLY A 1 71 ? 0.786 13.944 3.422 1.00 55.38 71 GLY A C 1
ATOM 583 O O . GLY A 1 71 ? 1.888 14.459 3.581 1.00 55.38 71 GLY A O 1
ATOM 584 N N . THR A 1 72 ? 0.522 13.145 2.381 1.00 53.72 72 THR A N 1
ATOM 585 C CA . THR A 1 72 ? 1.572 12.647 1.469 1.00 53.72 72 THR A CA 1
ATOM 586 C C . THR A 1 72 ? 1.286 12.826 -0.023 1.00 53.72 72 THR A C 1
ATOM 588 O O . THR A 1 72 ? 2.235 12.898 -0.797 1.00 53.72 72 THR A O 1
ATOM 591 N N . GLN A 1 73 ? 0.016 12.887 -0.462 1.00 51.81 73 GLN A N 1
ATOM 592 C CA . GLN A 1 73 ? -0.339 12.705 -1.886 1.00 51.81 73 GLN A CA 1
ATOM 593 C C . GLN A 1 73 ? -1.436 13.648 -2.422 1.00 51.81 73 GLN A C 1
ATOM 595 O O . GLN A 1 73 ? -2.109 13.345 -3.412 1.00 51.81 73 GLN A O 1
ATOM 600 N N . GLY A 1 74 ? -1.618 14.830 -1.832 1.00 57.47 74 GLY A N 1
ATOM 601 C CA . GLY A 1 74 ? -2.619 15.790 -2.315 1.00 57.47 74 GLY A CA 1
ATOM 602 C C . GLY A 1 74 ? -4.049 15.245 -2.208 1.00 57.47 74 GLY A C 1
ATOM 603 O O . GLY A 1 74 ? -4.334 14.400 -1.370 1.00 57.47 74 GLY A O 1
ATOM 604 N N . SER A 1 75 ? -4.972 15.715 -3.049 1.00 66.81 75 SER A N 1
ATOM 605 C CA . SER A 1 75 ? -6.418 15.484 -2.879 1.00 66.81 75 SER A CA 1
ATOM 606 C C . SER A 1 75 ? -6.916 14.048 -3.115 1.00 66.81 75 SER A C 1
ATOM 608 O O . SER A 1 75 ? -8.083 13.774 -2.843 1.00 66.81 75 SER A O 1
ATOM 610 N N . SER A 1 76 ? -6.082 13.124 -3.610 1.00 77.06 76 SER A N 1
ATOM 611 C CA . SER A 1 76 ? -6.510 11.758 -3.949 1.00 77.06 76 SER A CA 1
ATOM 612 C C . SER A 1 76 ? -5.831 10.705 -3.080 1.00 77.06 76 SER A C 1
ATOM 614 O O . SER A 1 76 ? -4.665 10.370 -3.275 1.00 77.06 76 SER A O 1
ATOM 616 N N . LEU A 1 77 ? -6.610 10.127 -2.164 1.00 84.19 77 LEU A N 1
ATOM 617 C CA . LEU A 1 77 ? -6.163 9.131 -1.181 1.00 84.19 77 LEU A CA 1
ATOM 618 C C . LEU A 1 77 ? -5.998 7.708 -1.745 1.00 84.19 77 LEU A C 1
ATOM 620 O O . LEU A 1 77 ? -5.594 6.805 -1.017 1.00 84.19 77 LEU A O 1
ATOM 624 N N . TYR A 1 78 ? -6.340 7.503 -3.019 1.00 86.75 78 TYR A N 1
ATOM 625 C CA . TYR A 1 78 ? -6.287 6.202 -3.702 1.00 86.75 78 TYR A CA 1
ATOM 626 C C . TYR A 1 78 ? -5.279 6.170 -4.855 1.00 86.75 78 TYR A C 1
ATOM 628 O O . TYR A 1 78 ? -5.078 5.139 -5.498 1.00 86.75 78 TYR A O 1
ATOM 636 N N . ARG A 1 79 ? -4.626 7.303 -5.132 1.00 85.06 79 ARG A N 1
ATOM 637 C CA . ARG A 1 79 ? -3.703 7.435 -6.256 1.00 85.06 79 ARG A CA 1
ATOM 638 C C . ARG A 1 79 ? -2.398 6.692 -5.981 1.00 85.06 79 ARG A C 1
ATOM 640 O O . ARG A 1 79 ? -1.786 6.870 -4.934 1.00 85.06 79 ARG A O 1
ATOM 647 N N . TYR A 1 80 ? -1.941 5.913 -6.954 1.00 84.50 80 TYR A N 1
ATOM 648 C CA . TYR A 1 80 ? -0.625 5.282 -6.918 1.00 84.50 80 TYR A CA 1
ATOM 649 C C . TYR A 1 80 ? 0.433 6.242 -7.491 1.00 84.50 80 TYR A C 1
ATOM 651 O O . TYR A 1 80 ? 0.286 6.717 -8.615 1.00 84.50 80 TYR A O 1
ATOM 659 N N . VAL A 1 81 ? 1.467 6.566 -6.703 1.00 80.75 81 VAL A N 1
ATOM 660 C CA . VAL A 1 81 ? 2.722 7.242 -7.111 1.00 80.75 81 VAL A CA 1
ATOM 661 C C . VAL A 1 81 ? 2.588 8.413 -8.105 1.00 80.75 81 VAL A C 1
ATOM 663 O O . VAL A 1 81 ? 3.265 8.476 -9.131 1.00 80.75 81 VAL A O 1
ATOM 666 N N . MET A 1 82 ? 1.701 9.373 -7.816 1.00 77.56 82 MET A N 1
ATOM 667 C CA . MET A 1 82 ? 1.453 10.551 -8.681 1.00 77.56 82 MET A CA 1
ATOM 668 C C . MET A 1 82 ? 0.968 10.221 -10.097 1.00 77.56 82 MET A C 1
ATOM 670 O O . MET A 1 82 ? 1.118 11.040 -10.998 1.00 77.56 82 MET A O 1
ATOM 674 N N . SER A 1 83 ? 0.386 9.037 -10.303 1.00 81.88 83 SER A N 1
ATOM 675 C CA . SER A 1 83 ? 0.062 8.517 -11.638 1.00 81.88 83 SER A CA 1
ATOM 676 C C . SER A 1 83 ? 1.290 8.440 -12.560 1.00 81.88 83 SER A C 1
ATOM 678 O O . SER A 1 83 ? 1.155 8.448 -13.780 1.00 81.88 83 SER A O 1
ATOM 680 N N . SER A 1 84 ? 2.493 8.355 -11.974 1.00 81.62 84 SER A N 1
ATOM 681 C CA . SER A 1 84 ? 3.771 8.256 -12.682 1.00 81.62 84 SER A CA 1
ATOM 682 C C . SER A 1 84 ? 4.567 7.015 -12.228 1.00 81.62 84 SER A C 1
ATOM 684 O O . SER A 1 84 ? 5.649 7.127 -11.647 1.00 81.62 84 SER A O 1
ATOM 686 N N . PRO A 1 85 ? 4.027 5.803 -12.462 1.00 83.06 85 PRO A N 1
ATOM 687 C CA . PRO A 1 85 ? 4.592 4.532 -11.988 1.00 83.06 85 PRO A CA 1
ATOM 688 C C . PRO A 1 85 ? 5.847 4.060 -12.736 1.00 83.06 85 PRO A C 1
ATOM 690 O O . PRO A 1 85 ? 6.444 3.054 -12.361 1.00 83.06 85 PRO A O 1
ATOM 693 N N . LEU A 1 86 ? 6.257 4.778 -13.786 1.00 79.62 86 LEU A N 1
ATOM 694 C CA . LEU A 1 86 ? 7.477 4.487 -14.546 1.00 79.62 86 LEU A CA 1
ATOM 695 C C . LEU A 1 86 ? 8.748 4.992 -13.853 1.00 79.62 86 LEU A C 1
ATOM 697 O O . LEU A 1 86 ? 9.828 4.473 -14.112 1.00 79.62 86 LEU A O 1
ATOM 701 N N . VAL A 1 87 ? 8.623 6.019 -13.009 1.00 75.75 87 VAL A N 1
ATOM 702 C CA . VAL A 1 87 ? 9.764 6.683 -12.351 1.00 75.75 87 VAL A CA 1
ATOM 703 C C . VAL A 1 87 ? 9.663 6.673 -10.829 1.00 75.75 87 VAL A C 1
ATOM 705 O O . VAL A 1 87 ? 10.636 6.984 -10.151 1.00 75.75 87 VAL A O 1
ATOM 708 N N . ASN A 1 88 ? 8.503 6.294 -10.291 1.00 74.75 88 ASN A N 1
ATOM 709 C CA . ASN A 1 88 ? 8.236 6.282 -8.862 1.00 74.75 88 ASN A CA 1
ATOM 710 C C . ASN A 1 88 ? 7.811 4.890 -8.397 1.00 74.75 88 ASN A C 1
ATOM 712 O O . ASN A 1 88 ? 7.240 4.093 -9.139 1.00 74.75 88 ASN A O 1
ATOM 716 N N . THR A 1 89 ? 8.053 4.610 -7.125 1.00 81.88 89 THR A N 1
ATOM 717 C CA . THR A 1 89 ? 7.672 3.360 -6.466 1.00 81.88 89 THR A CA 1
ATOM 718 C C . THR A 1 89 ? 7.338 3.670 -5.013 1.00 81.88 89 THR A C 1
ATOM 720 O O . THR A 1 89 ? 7.967 4.548 -4.432 1.00 81.88 89 THR A O 1
ATOM 723 N N . ASP A 1 90 ? 6.363 2.979 -4.421 1.00 82.94 90 ASP A N 1
ATOM 724 C CA . ASP A 1 90 ? 5.962 3.173 -3.020 1.00 82.94 90 ASP A CA 1
ATOM 725 C C . ASP A 1 90 ? 6.364 1.954 -2.162 1.00 82.94 90 ASP A C 1
ATOM 727 O O . ASP A 1 90 ? 5.634 0.962 -2.137 1.00 82.94 90 ASP A O 1
ATOM 731 N N . PRO A 1 91 ? 7.518 1.964 -1.470 1.00 82.19 91 PRO A N 1
ATOM 732 C CA . PRO A 1 91 ? 8.041 0.768 -0.799 1.00 82.19 91 PRO A CA 1
ATOM 733 C C . PRO A 1 91 ? 7.179 0.263 0.364 1.00 82.19 91 PRO A C 1
ATOM 735 O O . PRO A 1 91 ? 7.231 -0.916 0.718 1.00 82.19 91 PRO A O 1
ATOM 738 N N . GLU A 1 92 ? 6.411 1.156 0.990 1.00 80.19 92 GLU A N 1
ATOM 739 C CA . GLU A 1 92 ? 5.623 0.847 2.187 1.00 80.19 92 GLU A CA 1
ATOM 740 C C . GLU A 1 92 ? 4.116 0.918 1.950 1.00 80.19 92 GLU A C 1
ATOM 742 O O . GLU A 1 92 ? 3.339 0.614 2.858 1.00 80.19 92 GLU A O 1
ATOM 747 N N . GLY A 1 93 ? 3.709 1.323 0.748 1.00 80.25 93 GLY A N 1
ATOM 748 C CA . GLY A 1 93 ? 2.335 1.684 0.452 1.00 80.25 93 GLY A CA 1
ATOM 749 C C . GLY A 1 93 ? 1.925 2.938 1.207 1.00 80.25 93 GLY A C 1
ATOM 750 O O . GLY A 1 93 ? 0.778 3.025 1.616 1.00 80.25 93 GLY A O 1
ATOM 751 N N . LEU A 1 94 ? 2.850 3.861 1.464 1.00 76.25 94 LEU A N 1
ATOM 752 C CA . LEU A 1 94 ? 2.686 4.976 2.385 1.00 76.25 94 LEU A CA 1
ATOM 753 C C . LEU A 1 94 ? 3.675 6.151 2.139 1.00 76.25 94 LEU A C 1
ATOM 755 O O . LEU A 1 94 ? 3.897 6.948 3.051 1.00 76.25 94 LEU A O 1
ATOM 759 N N . SER A 1 95 ? 4.346 6.238 0.984 1.00 64.19 95 SER A N 1
ATOM 760 C CA . SER A 1 95 ? 5.505 7.139 0.833 1.00 64.19 95 SER A CA 1
ATOM 761 C C . SER A 1 95 ? 5.159 8.573 0.409 1.00 64.19 95 SER A C 1
ATOM 763 O O . SER A 1 95 ? 4.620 8.808 -0.676 1.00 64.19 95 SER A O 1
ATOM 765 N N . ALA A 1 96 ? 5.576 9.541 1.236 1.00 60.69 96 ALA A N 1
ATOM 766 C CA . ALA A 1 96 ? 5.650 10.960 0.884 1.00 60.69 96 ALA A CA 1
ATOM 767 C C . ALA A 1 96 ? 6.874 11.263 0.002 1.00 60.69 96 ALA A C 1
ATOM 769 O O . ALA A 1 96 ? 6.796 12.061 -0.931 1.00 60.69 96 ALA A O 1
ATOM 770 N N . VAL A 1 97 ? 8.015 10.612 0.262 1.00 64.94 97 VAL A N 1
ATOM 771 C CA . VAL A 1 97 ? 9.270 10.856 -0.474 1.00 64.94 97 VAL A CA 1
ATOM 772 C C . VAL A 1 97 ? 9.155 10.462 -1.947 1.00 64.94 97 VAL A C 1
ATOM 774 O O . VAL A 1 97 ? 9.550 11.239 -2.816 1.00 64.94 97 VAL A O 1
ATOM 777 N N . ALA A 1 98 ? 8.546 9.313 -2.252 1.00 62.12 98 ALA A N 1
ATOM 778 C CA . ALA A 1 98 ? 8.300 8.881 -3.631 1.00 62.12 98 ALA A CA 1
ATOM 779 C C . ALA A 1 98 ? 7.426 9.870 -4.421 1.00 62.12 98 ALA A C 1
ATOM 781 O O . A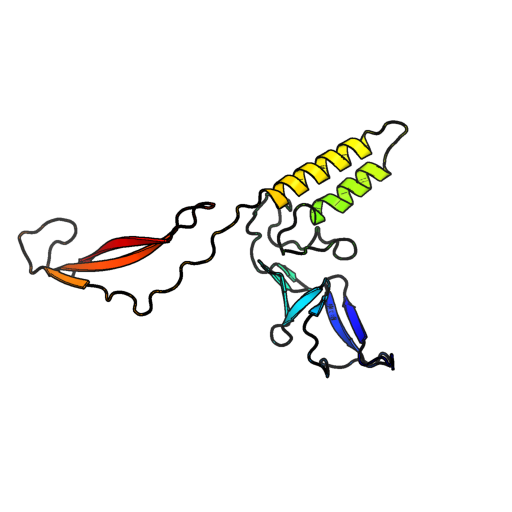LA A 1 98 ? 7.559 9.995 -5.635 1.00 62.12 98 ALA A O 1
ATOM 782 N N . CYS A 1 99 ? 6.540 10.594 -3.733 1.00 61.38 99 CYS A N 1
ATOM 783 C CA . CYS A 1 99 ? 5.707 11.632 -4.331 1.00 61.38 99 CYS A CA 1
ATOM 784 C C . CYS A 1 99 ? 6.512 12.897 -4.672 1.00 61.38 99 CYS A C 1
ATOM 786 O O . CYS A 1 99 ? 6.230 13.569 -5.664 1.00 61.38 99 CYS A O 1
ATOM 788 N N . VAL A 1 100 ? 7.501 13.235 -3.845 1.00 65.06 100 VAL A N 1
ATOM 789 C CA . VAL A 1 100 ? 8.225 14.508 -3.923 1.00 65.06 100 VAL A CA 1
ATOM 790 C C . VAL A 1 100 ? 9.478 14.428 -4.794 1.00 65.06 100 VAL A C 1
ATOM 792 O O . VAL A 1 100 ? 9.842 15.429 -5.405 1.00 65.0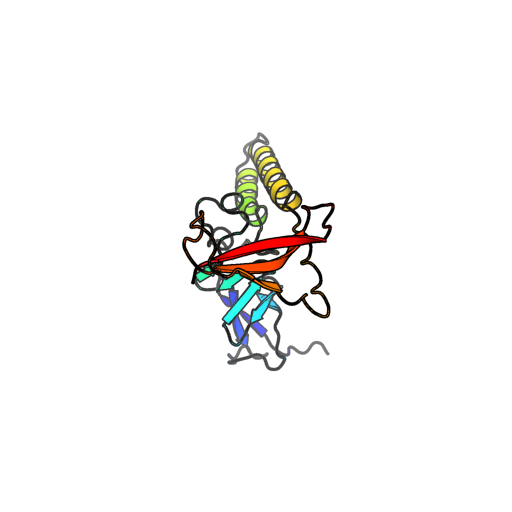6 100 VAL A O 1
ATOM 795 N N . LEU A 1 101 ? 10.093 13.250 -4.930 1.00 68.88 101 LEU A N 1
ATOM 796 C CA . LEU A 1 101 ? 11.277 13.024 -5.768 1.00 68.88 101 LEU A CA 1
ATOM 797 C C . LEU A 1 101 ? 11.204 13.630 -7.187 1.00 68.88 101 LEU A C 1
ATOM 799 O O . LEU A 1 101 ? 12.131 14.356 -7.543 1.00 68.88 101 LEU A O 1
ATOM 803 N N . PRO A 1 102 ? 10.145 13.424 -7.997 1.00 67.06 102 PRO A N 1
ATOM 804 C CA . PRO A 1 102 ? 10.085 13.996 -9.344 1.00 67.06 102 PRO A CA 1
ATOM 805 C C . PRO A 1 102 ? 9.910 15.523 -9.345 1.00 67.06 102 PRO A C 1
ATOM 807 O O . PRO A 1 102 ? 10.429 16.192 -10.234 1.00 67.06 102 PRO A O 1
ATOM 810 N N . VAL A 1 103 ? 9.223 16.092 -8.347 1.00 73.25 103 VAL A N 1
ATOM 811 C CA . VAL A 1 103 ? 9.052 17.551 -8.209 1.00 73.25 103 VAL A CA 1
ATOM 812 C C . VAL A 1 103 ? 10.356 18.202 -7.754 1.00 73.25 103 VAL A C 1
ATOM 814 O O . VAL A 1 103 ? 10.756 19.220 -8.309 1.00 73.25 103 VAL A O 1
ATOM 817 N N . ALA A 1 104 ? 11.045 17.592 -6.788 1.00 77.44 104 ALA A N 1
ATOM 818 C CA . ALA A 1 104 ? 12.361 18.019 -6.332 1.00 77.44 104 ALA A CA 1
ATOM 819 C C . ALA A 1 104 ? 13.400 17.916 -7.460 1.00 77.44 104 ALA A C 1
ATOM 821 O O . ALA A 1 104 ? 14.146 18.860 -7.693 1.00 77.44 104 ALA A O 1
ATOM 822 N N . GLY A 1 105 ? 13.392 16.817 -8.220 1.00 76.69 105 GLY A N 1
ATOM 823 C CA . GLY A 1 105 ? 14.239 16.654 -9.403 1.00 76.69 105 GLY A CA 1
ATOM 824 C C . GLY A 1 105 ? 13.940 17.696 -10.482 1.00 76.69 105 GLY A C 1
ATOM 825 O O . GLY A 1 105 ? 14.862 18.288 -11.029 1.00 76.69 105 GLY A O 1
ATOM 826 N N . GLY A 1 106 ? 12.661 17.979 -10.747 1.00 77.25 106 GLY A N 1
ATOM 827 C CA . GLY A 1 106 ? 12.265 19.041 -11.672 1.00 77.25 106 GLY A CA 1
ATOM 828 C C . GLY A 1 106 ? 12.725 20.425 -11.213 1.00 77.25 106 GLY A C 1
ATOM 829 O O . GLY A 1 106 ? 13.265 21.177 -12.018 1.00 77.25 106 GLY A O 1
ATOM 830 N N . ALA A 1 107 ? 12.569 20.743 -9.926 1.00 78.12 107 ALA A N 1
ATOM 831 C CA . ALA A 1 107 ? 13.022 22.007 -9.356 1.00 78.12 107 ALA A CA 1
ATOM 832 C C . ALA A 1 107 ? 14.544 22.181 -9.482 1.00 78.12 107 ALA A C 1
ATOM 834 O O . ALA A 1 107 ? 14.978 23.227 -9.950 1.00 78.12 107 ALA A O 1
ATOM 835 N N . ALA A 1 108 ? 15.327 21.149 -9.155 1.00 79.19 108 ALA A N 1
ATOM 836 C CA . ALA A 1 108 ? 16.787 21.166 -9.278 1.00 79.19 108 ALA A CA 1
ATOM 837 C C . ALA A 1 108 ? 17.262 21.309 -10.738 1.00 79.19 108 ALA A C 1
ATOM 839 O O . ALA A 1 108 ? 18.202 22.037 -11.031 1.00 79.19 108 ALA A O 1
ATOM 840 N N . VAL A 1 109 ? 16.597 20.653 -11.697 1.00 81.75 109 VAL A N 1
ATOM 841 C CA . VAL A 1 109 ? 16.986 20.723 -13.122 1.00 81.75 109 VAL A CA 1
ATOM 842 C C . VAL A 1 109 ? 16.637 22.072 -13.761 1.00 81.75 109 VAL A C 1
ATOM 844 O O . VAL A 1 109 ? 17.276 22.474 -14.731 1.00 81.75 109 VAL A O 1
ATOM 847 N N . CYS A 1 110 ? 15.639 22.786 -13.235 1.00 76.50 110 CYS A N 1
ATOM 848 C CA . CYS A 1 110 ? 15.243 24.101 -13.743 1.00 76.50 110 CYS A CA 1
ATOM 849 C C . CYS A 1 110 ? 16.113 25.251 -13.208 1.00 76.50 110 CYS A C 1
ATOM 851 O O . CYS A 1 110 ? 15.745 26.413 -13.407 1.00 76.50 110 CYS A O 1
ATOM 853 N N . ASP A 1 111 ? 17.229 24.962 -12.528 1.00 69.50 111 ASP A N 1
ATOM 854 C CA . ASP A 1 111 ? 18.030 26.013 -11.915 1.00 69.50 111 ASP A CA 1
ATOM 855 C C . ASP A 1 111 ? 18.733 26.904 -12.945 1.00 69.50 111 ASP A C 1
ATOM 857 O O . ASP A 1 111 ? 19.361 26.458 -13.908 1.00 69.50 111 ASP A O 1
ATOM 861 N N . GLY A 1 112 ? 18.597 28.213 -12.733 1.00 65.94 112 GLY A N 1
ATOM 862 C CA . GLY A 1 112 ? 19.414 29.222 -13.396 1.00 65.94 112 GLY A CA 1
ATOM 863 C C . GLY A 1 112 ? 20.789 29.344 -12.718 1.00 65.94 112 GLY A C 1
ATOM 864 O O . GLY A 1 112 ? 21.205 28.463 -11.975 1.00 65.94 112 GLY A O 1
ATOM 865 N N . PRO A 1 113 ? 21.516 30.462 -12.883 1.00 74.62 113 PRO A N 1
ATOM 866 C CA . PRO A 1 113 ? 22.815 30.673 -12.224 1.00 74.62 113 PRO A CA 1
ATOM 867 C C . PRO A 1 113 ? 22.747 30.809 -10.685 1.00 74.62 113 PRO A C 1
ATOM 869 O O . PRO A 1 113 ? 23.768 31.071 -10.052 1.00 74.62 113 PRO A O 1
ATOM 872 N N . LEU A 1 114 ? 21.565 30.673 -10.076 1.00 71.69 114 LEU A N 1
ATOM 873 C CA . LEU A 1 114 ? 21.336 30.736 -8.632 1.00 71.69 114 LEU A CA 1
ATOM 874 C C . LEU A 1 114 ? 20.755 29.394 -8.157 1.00 71.69 114 LEU A C 1
ATOM 876 O O . LEU A 1 114 ? 19.898 28.870 -8.857 1.00 71.69 114 LEU A O 1
ATOM 880 N N . PRO A 1 115 ? 21.135 28.884 -6.969 1.00 77.50 115 PRO A N 1
ATOM 881 C CA . PRO A 1 115 ? 20.768 27.545 -6.484 1.00 77.50 115 PRO A CA 1
ATOM 882 C C . PRO A 1 115 ? 19.362 27.499 -5.847 1.00 77.50 115 PRO A C 1
ATOM 884 O O . PRO A 1 115 ? 19.170 26.984 -4.738 1.00 77.50 115 PRO A O 1
ATOM 887 N N . ILE A 1 116 ? 18.375 28.149 -6.466 1.00 78.69 116 ILE A N 1
ATOM 888 C CA . ILE A 1 116 ? 17.041 28.319 -5.868 1.00 78.69 116 ILE A CA 1
ATOM 889 C C . ILE A 1 116 ? 16.265 26.999 -5.945 1.00 78.69 116 ILE A C 1
ATOM 891 O O . ILE A 1 116 ? 15.680 26.565 -4.954 1.00 78.69 116 ILE A O 1
ATOM 895 N N . GLY A 1 117 ? 16.295 26.353 -7.101 1.00 77.50 117 GLY A N 1
ATOM 896 C CA . GLY A 1 117 ? 15.726 25.047 -7.397 1.00 77.50 117 GLY A CA 1
ATOM 897 C C . GLY A 1 117 ? 16.330 23.937 -6.548 1.00 77.50 117 GLY A C 1
ATOM 898 O O . GLY A 1 117 ? 15.577 23.150 -5.977 1.00 77.50 117 GLY A O 1
ATOM 899 N N . ASP A 1 118 ? 17.647 23.941 -6.352 1.00 79.62 118 ASP A N 1
ATOM 900 C CA . ASP A 1 118 ? 18.358 23.024 -5.456 1.00 79.62 118 ASP A CA 1
ATOM 901 C C . ASP A 1 118 ? 17.910 23.189 -3.997 1.00 79.62 118 ASP A C 1
ATOM 903 O O . ASP A 1 118 ? 17.611 22.213 -3.301 1.00 79.62 118 ASP A O 1
ATOM 907 N N . THR A 1 119 ? 17.797 24.434 -3.525 1.00 81.50 119 THR A N 1
ATOM 908 C CA . THR A 1 119 ? 17.353 24.718 -2.150 1.00 81.50 119 THR A CA 1
ATOM 909 C C . THR A 1 119 ? 15.898 24.290 -1.939 1.00 81.50 119 THR A C 1
ATOM 911 O O . THR A 1 119 ? 15.557 23.711 -0.904 1.00 81.50 119 THR A O 1
ATOM 914 N N . VAL A 1 120 ? 15.034 24.527 -2.931 1.00 81.75 120 VAL A N 1
ATOM 915 C CA . VAL A 1 120 ? 13.631 24.090 -2.914 1.00 81.75 120 VAL A CA 1
ATOM 916 C C . VAL A 1 120 ? 13.543 22.563 -2.935 1.00 81.75 120 VAL A C 1
ATOM 918 O O . VAL A 1 120 ? 12.805 21.991 -2.133 1.00 81.75 120 VAL A O 1
ATOM 921 N N . ALA A 1 121 ? 14.326 21.892 -3.779 1.00 81.62 121 ALA A N 1
ATOM 922 C CA . ALA A 1 121 ? 14.381 20.437 -3.860 1.00 81.62 121 ALA A CA 1
ATOM 923 C C . ALA A 1 121 ? 14.791 19.802 -2.523 1.00 81.62 121 ALA A C 1
ATOM 925 O O . ALA A 1 121 ? 14.128 18.877 -2.049 1.00 81.62 121 ALA A O 1
ATOM 926 N N . LEU A 1 122 ? 15.829 20.338 -1.871 1.00 81.94 122 LEU A N 1
ATOM 927 C CA . LEU A 1 122 ? 16.284 19.869 -0.561 1.00 81.94 122 LEU A CA 1
ATOM 928 C C . LEU A 1 122 ? 15.235 20.084 0.534 1.00 81.94 122 LEU A C 1
ATOM 930 O O . LEU A 1 122 ? 14.999 19.178 1.333 1.00 81.94 122 LEU A O 1
ATOM 934 N N . CYS A 1 123 ? 14.569 21.242 0.559 1.00 81.75 123 CYS A N 1
ATOM 935 C CA . CYS A 1 123 ? 13.492 21.502 1.517 1.00 81.75 123 CYS A CA 1
ATOM 936 C C . CYS A 1 123 ? 12.331 20.518 1.335 1.00 81.75 123 CYS A C 1
ATOM 938 O O . CYS A 1 123 ? 11.842 19.944 2.307 1.00 81.75 123 CYS A O 1
ATOM 940 N N . LEU A 1 124 ? 11.912 20.295 0.088 1.00 78.06 124 LEU A N 1
ATOM 941 C CA . LEU A 1 124 ? 10.819 19.386 -0.239 1.00 78.06 124 LEU A CA 1
ATOM 942 C C . LEU A 1 124 ? 11.150 17.939 0.155 1.00 78.06 124 LEU A C 1
ATOM 944 O O . LEU A 1 124 ? 10.344 17.284 0.818 1.00 78.06 124 LEU A O 1
ATOM 948 N N . LEU A 1 125 ? 12.347 17.454 -0.188 1.00 80.56 125 LEU A N 1
ATOM 949 C CA . LEU A 1 125 ? 12.805 16.116 0.194 1.00 80.56 125 LEU A CA 1
ATOM 950 C C . LEU A 1 125 ? 12.963 15.971 1.708 1.00 80.56 125 LEU A C 1
ATOM 952 O O . LEU A 1 125 ? 12.579 14.943 2.258 1.00 80.56 125 LEU A O 1
ATOM 956 N N . GLY A 1 126 ? 13.475 16.997 2.389 1.00 76.56 126 GLY A N 1
ATOM 957 C CA . GLY A 1 126 ? 13.614 17.014 3.843 1.00 76.56 126 GLY A CA 1
ATOM 958 C C . GLY A 1 126 ? 12.268 16.935 4.561 1.00 76.56 126 GLY A C 1
ATOM 959 O O . GLY A 1 126 ? 12.114 16.140 5.481 1.00 76.56 126 GLY A O 1
ATOM 960 N N . ILE A 1 127 ? 11.263 17.693 4.111 1.00 73.00 127 ILE A N 1
ATOM 961 C CA . ILE A 1 127 ? 9.903 17.640 4.669 1.00 73.00 127 ILE A CA 1
ATOM 962 C C . ILE A 1 127 ? 9.273 16.266 4.423 1.00 73.00 127 ILE A C 1
ATOM 964 O O . ILE A 1 127 ? 8.731 15.671 5.353 1.00 73.00 127 ILE A O 1
ATOM 968 N N . ALA A 1 128 ? 9.377 15.736 3.202 1.00 75.38 128 ALA A N 1
ATOM 969 C CA . ALA A 1 128 ? 8.853 14.414 2.873 1.00 75.38 128 ALA A CA 1
ATOM 970 C C . ALA A 1 128 ? 9.528 13.311 3.705 1.00 75.38 128 ALA A C 1
ATOM 972 O O . ALA A 1 128 ? 8.849 12.436 4.240 1.00 75.38 128 ALA A O 1
ATOM 973 N N . ALA A 1 129 ? 10.849 13.397 3.884 1.00 75.75 129 ALA A N 1
ATOM 974 C CA . ALA A 1 129 ? 11.602 12.493 4.741 1.00 75.75 129 ALA A CA 1
ATOM 975 C C . ALA A 1 129 ? 11.180 12.632 6.205 1.00 75.75 129 ALA A C 1
ATOM 977 O O . ALA A 1 129 ? 10.992 11.622 6.866 1.00 75.75 129 ALA A O 1
ATOM 978 N N . CYS A 1 130 ? 10.964 13.846 6.715 1.00 69.50 130 CYS A N 1
ATOM 979 C CA . CYS A 1 130 ? 10.431 14.056 8.060 1.00 69.50 130 CYS A CA 1
ATOM 980 C C . CYS A 1 130 ? 9.039 13.440 8.227 1.00 69.50 130 CYS A C 1
ATOM 982 O O . CYS A 1 130 ? 8.776 12.852 9.266 1.00 69.50 130 CYS A O 1
ATOM 984 N N . ILE A 1 131 ? 8.155 13.524 7.231 1.00 68.56 131 ILE A N 1
ATOM 985 C CA . ILE A 1 131 ? 6.825 12.896 7.288 1.00 68.56 131 ILE A CA 1
ATOM 986 C C . ILE A 1 131 ? 6.946 11.366 7.320 1.00 68.56 131 ILE A C 1
ATOM 988 O O . ILE A 1 131 ? 6.317 10.723 8.162 1.00 68.56 131 ILE A O 1
ATOM 992 N N . ASP A 1 132 ? 7.792 10.788 6.462 1.00 66.31 132 ASP A N 1
ATOM 993 C CA . ASP A 1 132 ? 8.016 9.338 6.419 1.00 66.31 132 ASP A CA 1
ATOM 994 C C . ASP A 1 132 ? 8.735 8.836 7.696 1.00 66.31 132 ASP A C 1
ATOM 996 O O . ASP A 1 132 ? 8.372 7.797 8.251 1.00 66.31 132 ASP A O 1
ATOM 1000 N N . LEU A 1 133 ? 9.700 9.596 8.229 1.00 68.19 133 LEU A N 1
ATOM 1001 C CA . LEU A 1 133 ? 10.462 9.265 9.444 1.00 68.19 133 LEU A CA 1
ATOM 1002 C C . LEU A 1 133 ? 9.673 9.504 10.740 1.00 68.19 133 LEU A C 1
ATOM 1004 O O . LEU A 1 133 ? 9.882 8.785 11.718 1.00 68.19 133 LEU A O 1
ATOM 1008 N N . CYS A 1 134 ? 8.765 10.481 10.756 1.00 62.50 134 CYS A N 1
ATOM 1009 C CA . CYS A 1 134 ? 7.896 10.792 11.892 1.00 62.50 134 CYS A CA 1
ATOM 1010 C C . CYS A 1 134 ? 6.536 10.087 11.814 1.00 62.50 134 CYS A C 1
ATOM 1012 O O . CYS A 1 134 ? 5.638 10.433 12.588 1.00 62.50 134 CYS A O 1
ATOM 1014 N N . ARG A 1 135 ? 6.355 9.101 10.918 1.00 62.91 135 ARG A N 1
ATOM 1015 C CA . ARG A 1 135 ? 5.122 8.307 10.871 1.00 62.91 135 ARG A CA 1
ATOM 1016 C C . ARG A 1 135 ? 4.841 7.750 12.277 1.00 62.91 135 ARG A C 1
ATOM 1018 O O . ARG A 1 135 ? 5.741 7.141 12.868 1.00 62.91 135 ARG A O 1
ATOM 1025 N N . PRO A 1 136 ? 3.625 7.929 12.834 1.00 59.31 136 PRO A N 1
ATOM 1026 C CA . PRO A 1 136 ? 3.293 7.359 14.130 1.00 59.31 136 PRO A CA 1
ATOM 1027 C C . PRO A 1 136 ? 3.510 5.849 14.070 1.00 59.31 136 PRO A C 1
ATOM 1029 O O . PRO A 1 136 ? 2.860 5.135 13.306 1.00 59.31 136 PRO A O 1
ATOM 1032 N N . ARG A 1 137 ? 4.465 5.361 14.863 1.00 63.97 137 ARG A N 1
ATOM 1033 C CA . ARG A 1 137 ? 4.664 3.928 15.040 1.00 63.97 137 ARG A CA 1
ATOM 1034 C C . ARG A 1 137 ? 3.447 3.399 15.780 1.00 63.97 137 ARG A C 1
ATOM 1036 O O . ARG A 1 137 ? 3.204 3.770 16.925 1.00 63.97 137 ARG A O 1
ATOM 1043 N N . THR A 1 138 ? 2.668 2.555 15.121 1.00 75.94 138 THR A N 1
ATOM 1044 C CA . THR A 1 138 ? 1.614 1.808 15.797 1.00 75.94 138 THR A CA 1
ATOM 1045 C C . THR A 1 138 ? 2.257 0.707 16.623 1.00 75.94 138 THR A C 1
ATOM 1047 O O . THR A 1 138 ? 3.211 0.057 16.190 1.00 75.94 138 THR A O 1
ATOM 1050 N N . CYS A 1 139 ? 1.740 0.496 17.825 1.00 78.69 139 CYS A N 1
ATOM 1051 C CA . CYS A 1 139 ? 2.158 -0.628 18.641 1.00 78.69 139 CYS A CA 1
ATOM 1052 C C . CYS A 1 139 ? 1.723 -1.954 17.988 1.00 78.69 139 CYS A C 1
ATOM 1054 O O . CYS A 1 139 ? 0.699 -1.987 17.298 1.00 78.69 139 CYS A O 1
ATOM 1056 N N . PRO A 1 140 ? 2.474 -3.054 18.184 1.00 84.75 140 PRO A N 1
ATOM 1057 C CA . PRO A 1 140 ? 1.998 -4.372 17.790 1.00 84.75 140 PRO A CA 1
ATOM 1058 C C . PRO A 1 140 ? 0.701 -4.709 18.5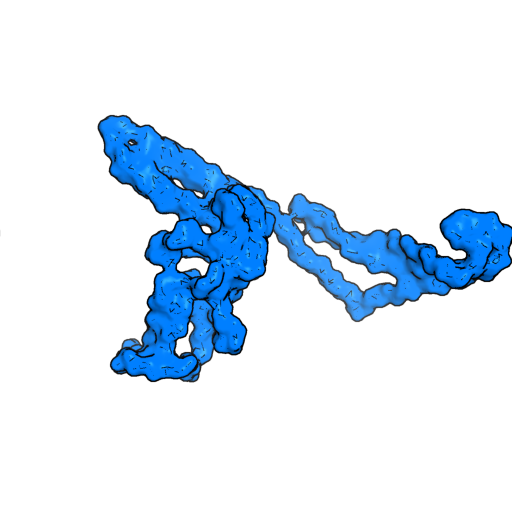48 1.00 84.75 140 PRO A C 1
ATOM 1060 O O . PRO A 1 140 ? 0.546 -4.280 19.699 1.00 84.75 140 PRO A O 1
ATOM 1063 N N . PRO A 1 141 ? -0.219 -5.474 17.932 1.00 85.75 141 PRO A N 1
ATOM 1064 C CA . PRO A 1 141 ? -1.467 -5.862 18.574 1.00 85.75 141 PRO A CA 1
ATOM 1065 C C . PRO A 1 141 ? -1.195 -6.652 19.858 1.00 85.75 141 PRO A C 1
ATOM 1067 O O . PRO A 1 141 ? -0.249 -7.439 19.934 1.00 85.75 141 PRO A O 1
ATOM 1070 N N . CYS A 1 142 ? -2.035 -6.443 20.871 1.00 84.25 142 CYS A N 1
ATOM 1071 C CA . CYS A 1 142 ? -1.917 -7.156 22.136 1.00 84.25 142 CYS A CA 1
ATOM 1072 C C . CYS A 1 142 ? -2.073 -8.673 21.930 1.00 84.25 142 CYS A C 1
ATOM 1074 O O . CYS A 1 142 ? -2.945 -9.097 21.163 1.00 84.25 142 CYS A O 1
ATOM 1076 N N . PRO A 1 143 ? -1.268 -9.506 22.617 1.00 85.75 143 PRO A N 1
ATOM 1077 C CA . PRO A 1 143 ? -1.435 -10.950 22.557 1.00 85.75 143 PRO A CA 1
ATOM 1078 C C . PRO A 1 143 ? -2.820 -11.329 23.088 1.00 85.75 143 PRO A C 1
ATOM 1080 O O . PRO A 1 143 ? -3.251 -10.839 24.135 1.00 85.75 143 PRO A O 1
ATOM 1083 N N . LEU A 1 144 ? -3.520 -12.207 22.367 1.00 79.69 144 LEU A N 1
ATOM 1084 C CA . LEU A 1 144 ? -4.803 -12.726 22.829 1.00 79.69 144 LEU A CA 1
ATOM 1085 C C . LEU A 1 144 ? -4.586 -13.585 24.086 1.00 79.69 144 LEU A C 1
ATOM 1087 O O . LEU A 1 144 ? -3.654 -14.395 24.116 1.00 79.69 144 LEU A O 1
ATOM 1091 N N . PRO A 1 145 ? -5.428 -13.447 25.124 1.00 73.88 145 PRO A N 1
ATOM 1092 C CA . PRO A 1 145 ? -5.356 -14.329 26.278 1.00 73.88 145 PRO A CA 1
ATOM 1093 C C . PRO A 1 145 ? -5.687 -15.779 25.865 1.00 73.88 145 PRO A C 1
ATOM 1095 O O . PRO A 1 145 ? -6.549 -15.980 25.007 1.00 73.88 145 PRO A O 1
ATOM 1098 N N . PRO A 1 146 ? -5.076 -16.801 26.501 1.00 73.06 146 PRO A N 1
ATOM 1099 C CA . PRO A 1 146 ? -5.313 -18.217 26.181 1.00 73.06 146 PRO A CA 1
ATOM 1100 C C . PRO A 1 146 ? -6.784 -18.631 26.292 1.00 73.06 146 PRO A C 1
ATOM 1102 O O . PRO A 1 146 ? -7.243 -19.525 25.585 1.00 73.06 146 PRO A O 1
ATOM 1105 N N . GLN A 1 147 ? -7.525 -17.973 27.186 1.00 73.88 147 GLN A N 1
ATOM 1106 C CA . GLN A 1 147 ? -8.977 -18.033 27.264 1.00 73.88 147 GLN A CA 1
ATOM 1107 C C . GLN A 1 147 ? -9.494 -16.625 27.576 1.00 73.88 147 GLN A C 1
ATOM 1109 O O . GLN A 1 147 ? -9.128 -16.073 28.619 1.00 73.88 147 GLN A O 1
ATOM 1114 N N . PRO A 1 148 ? -10.321 -16.014 26.709 1.00 72.88 148 PRO A N 1
ATOM 1115 C CA . PRO A 1 148 ? -10.955 -14.753 27.049 1.00 72.88 148 PRO A CA 1
ATOM 1116 C C . PRO A 1 148 ? -11.883 -14.970 28.256 1.00 72.88 148 PRO A C 1
ATOM 1118 O O . PRO A 1 148 ? -12.610 -15.972 28.298 1.00 72.88 148 PRO A O 1
ATOM 1121 N N . PRO A 1 149 ? -11.869 -14.071 29.257 1.00 76.44 149 PRO A N 1
ATOM 1122 C CA . PRO A 1 149 ? -12.778 -14.168 30.388 1.00 76.44 149 PRO A CA 1
ATOM 1123 C C . PRO A 1 149 ? -14.219 -14.152 29.875 1.00 76.44 149 PRO A C 1
ATOM 1125 O O . PRO A 1 149 ? -14.595 -13.313 29.054 1.00 76.44 149 PRO A O 1
ATOM 1128 N N . LYS A 1 150 ? -15.026 -15.109 30.340 1.00 85.31 150 LYS A N 1
ATOM 1129 C CA . LYS A 1 150 ? -16.429 -15.197 29.933 1.00 85.31 150 LYS A CA 1
ATOM 1130 C C . LYS A 1 150 ? -17.180 -13.941 30.395 1.00 85.31 150 LYS A C 1
ATOM 1132 O O . LYS A 1 150 ? -16.960 -13.510 31.530 1.00 85.31 150 LYS A O 1
ATOM 1137 N N . PRO A 1 151 ? -18.084 -13.384 29.569 1.00 89.31 151 PRO A N 1
ATOM 1138 C CA . PRO A 1 151 ? -18.956 -12.308 30.013 1.00 89.31 151 PRO A CA 1
ATOM 1139 C C . PRO A 1 151 ? -19.794 -12.755 31.213 1.00 89.31 151 PRO A C 1
ATOM 1141 O O . PRO A 1 151 ? -20.277 -13.892 31.256 1.00 89.31 151 PRO A O 1
ATOM 1144 N N . ARG A 1 152 ? -19.972 -11.860 32.184 1.00 91.31 152 ARG A N 1
ATOM 1145 C CA . ARG A 1 152 ? -20.850 -12.077 33.338 1.00 91.31 152 ARG A CA 1
ATOM 1146 C C . ARG A 1 152 ? -22.207 -11.440 33.058 1.00 91.31 152 ARG A C 1
ATOM 1148 O O . ARG A 1 152 ? -22.271 -10.304 32.597 1.00 91.31 152 ARG A O 1
ATOM 1155 N N . PHE A 1 153 ? -23.273 -12.168 33.376 1.00 92.75 153 PHE A N 1
ATOM 1156 C CA . PHE A 1 153 ? -24.653 -11.720 33.210 1.00 92.75 153 PHE A CA 1
ATOM 1157 C C . PHE A 1 153 ? -25.360 -11.737 34.560 1.00 92.75 153 PHE A C 1
ATOM 1159 O O . PHE A 1 153 ? -25.577 -12.809 35.125 1.00 92.75 153 PHE A O 1
ATOM 1166 N N . ASP A 1 154 ? -25.763 -10.569 35.046 1.00 90.94 154 ASP A N 1
ATOM 1167 C CA . ASP A 1 154 ? -26.541 -10.447 36.275 1.00 90.94 154 ASP A CA 1
ATOM 1168 C C . ASP A 1 154 ? -27.964 -10.004 35.936 1.00 90.94 154 ASP A C 1
ATOM 1170 O O . ASP A 1 154 ? -28.181 -8.908 35.415 1.00 90.94 154 ASP A O 1
ATOM 1174 N N . ARG A 1 155 ? -28.953 -10.860 36.216 1.00 90.00 155 ARG A N 1
ATOM 1175 C CA . ARG A 1 155 ? -30.368 -10.506 36.051 1.00 90.00 155 ARG A CA 1
ATOM 1176 C C . ARG A 1 155 ? -30.866 -9.771 37.284 1.00 90.00 155 ARG A C 1
ATOM 1178 O O . ARG A 1 155 ? -30.795 -10.301 38.390 1.00 90.00 155 ARG A O 1
ATOM 1185 N N . VAL A 1 156 ? -31.442 -8.596 37.067 1.00 85.25 156 VAL A N 1
ATOM 1186 C CA . VAL A 1 156 ? -32.081 -7.802 38.113 1.00 85.25 156 VAL A CA 1
ATOM 1187 C C . VAL A 1 156 ? -33.599 -7.956 37.967 1.00 85.25 156 VAL A C 1
ATOM 1189 O O . VAL A 1 156 ? -34.163 -7.539 36.947 1.00 85.25 156 VAL A O 1
ATOM 1192 N N . PRO A 1 157 ? -34.280 -8.597 38.937 1.00 82.25 157 PRO A N 1
ATOM 1193 C CA . PRO A 1 157 ? -35.735 -8.703 38.931 1.00 82.25 157 PRO A CA 1
ATOM 1194 C C . PRO A 1 157 ? -36.388 -7.315 39.058 1.00 82.25 157 PRO A C 1
ATOM 1196 O O . PRO A 1 157 ? -35.753 -6.374 39.541 1.00 82.25 157 PRO A O 1
ATOM 1199 N N . PRO A 1 158 ? -37.652 -7.162 38.625 1.00 76.88 158 PRO A N 1
ATOM 1200 C CA . PRO A 1 158 ? -38.323 -5.868 38.608 1.00 76.88 158 PRO A CA 1
ATOM 1201 C C . PRO A 1 158 ? -38.401 -5.272 40.019 1.00 76.88 158 PRO A C 1
ATOM 1203 O O . PRO A 1 158 ? -39.047 -5.817 40.912 1.00 76.88 158 PRO A O 1
ATOM 1206 N N . SER A 1 159 ? -37.733 -4.136 40.210 1.00 68.75 159 SER A N 1
ATOM 1207 C CA . SER A 1 159 ? -37.839 -3.295 41.403 1.00 68.75 159 SER A CA 1
ATOM 1208 C C . SER A 1 159 ? -38.711 -2.065 41.096 1.00 68.75 159 SER A C 1
ATOM 1210 O O . SER A 1 159 ? -39.397 -2.016 40.071 1.00 68.75 159 SER A O 1
ATOM 1212 N N . ARG A 1 160 ? -38.741 -1.052 41.976 1.00 74.50 160 ARG A N 1
ATOM 1213 C CA . ARG A 1 160 ? -39.410 0.225 41.654 1.00 74.50 160 ARG A CA 1
ATOM 1214 C C . ARG A 1 160 ? -38.831 0.788 40.349 1.00 74.50 160 ARG A C 1
ATOM 1216 O O . ARG A 1 160 ? -37.619 0.742 40.148 1.00 74.50 160 ARG A O 1
ATOM 1223 N N . ARG A 1 161 ? -39.690 1.335 39.480 1.00 74.00 161 ARG A N 1
ATOM 1224 C CA . ARG A 1 161 ? -39.278 1.903 38.184 1.00 74.00 161 ARG A CA 1
ATOM 1225 C C . ARG A 1 161 ? -38.145 2.917 38.377 1.00 74.00 161 ARG A C 1
ATOM 1227 O O . ARG A 1 161 ? -38.315 3.889 39.110 1.00 74.00 161 ARG A O 1
ATOM 1234 N N . HIS A 1 162 ? -37.026 2.701 37.695 1.00 74.75 162 HIS A N 1
ATOM 1235 C CA . HIS A 1 162 ? -35.867 3.594 37.683 1.00 74.75 162 HIS A CA 1
ATOM 1236 C C . HIS A 1 162 ? -35.290 3.678 36.262 1.00 74.75 162 HIS A C 1
ATOM 1238 O O . HIS A 1 162 ? -35.609 2.864 35.402 1.00 74.75 162 HIS A O 1
ATOM 1244 N N . LYS A 1 163 ? -34.492 4.710 35.970 1.00 80.25 163 LYS A N 1
ATOM 1245 C CA . LYS A 1 163 ? -33.745 4.790 34.703 1.00 80.25 163 LYS A CA 1
ATOM 1246 C C . LYS A 1 163 ? -32.447 3.979 34.839 1.00 80.25 163 LYS A C 1
ATOM 1248 O O . LYS A 1 163 ? -31.893 3.973 35.937 1.00 80.25 163 LYS A O 1
ATOM 1253 N N . PRO A 1 164 ? -31.930 3.345 33.771 1.00 84.19 164 PRO A N 1
ATOM 1254 C CA . PRO A 1 164 ? -32.391 3.401 32.378 1.00 84.19 164 PRO A CA 1
ATOM 1255 C C . PRO A 1 164 ? -33.550 2.448 32.025 1.00 84.19 164 PRO A C 1
ATOM 1257 O O . PRO A 1 164 ? -34.247 2.723 31.051 1.00 84.19 164 PRO A O 1
ATOM 1260 N N . CYS A 1 165 ? -33.806 1.388 32.802 1.00 82.31 165 CYS A N 1
ATOM 1261 C CA . CYS A 1 165 ? -34.811 0.366 32.472 1.00 82.31 165 CYS A CA 1
ATOM 1262 C C . CYS A 1 165 ? -36.022 0.375 33.434 1.00 82.31 165 CYS A C 1
ATOM 1264 O O . CYS A 1 165 ? -35.846 0.181 34.635 1.00 82.31 165 CYS A O 1
ATOM 1266 N N . PRO A 1 166 ? -37.270 0.498 32.936 1.00 81.94 166 PRO A N 1
ATOM 1267 C CA . PRO A 1 166 ? -38.471 0.515 33.779 1.00 81.94 166 PRO A CA 1
ATOM 1268 C C . PRO A 1 166 ? -38.908 -0.869 34.298 1.00 81.94 166 PRO A C 1
ATOM 1270 O O . PRO A 1 166 ? -39.791 -0.928 35.155 1.00 81.94 166 PRO A O 1
ATOM 1273 N N . GLY A 1 167 ? -38.343 -1.958 33.770 1.00 84.50 167 GLY A N 1
ATOM 1274 C CA . GLY A 1 167 ? -38.699 -3.344 34.088 1.00 84.50 167 GLY A CA 1
ATOM 1275 C C . GLY A 1 167 ? -37.497 -4.196 34.499 1.00 84.50 167 GLY A C 1
ATOM 1276 O O . GLY A 1 167 ? -36.478 -3.684 34.973 1.00 84.50 167 GLY A O 1
ATOM 1277 N N . SER A 1 168 ? -37.617 -5.512 34.315 1.00 87.88 168 SER A N 1
ATOM 1278 C CA . SER A 1 168 ? -36.481 -6.424 34.463 1.00 87.88 168 SER A CA 1
ATOM 1279 C C . SER A 1 168 ? -35.374 -6.059 33.481 1.00 87.88 168 SER A C 1
ATOM 1281 O O . SER A 1 168 ? -35.637 -5.729 32.328 1.00 87.88 168 SER A O 1
ATOM 1283 N N . HIS A 1 169 ? -34.127 -6.141 33.919 1.00 90.56 169 HIS A N 1
ATOM 1284 C CA . HIS A 1 169 ? -32.982 -5.883 33.054 1.00 90.56 169 HIS A CA 1
ATOM 1285 C C . HIS A 1 169 ? -31.822 -6.806 33.410 1.00 90.56 169 HIS A C 1
ATOM 1287 O O . HIS A 1 169 ? -31.835 -7.508 34.423 1.00 90.56 169 HIS A O 1
ATOM 1293 N N . THR A 1 170 ? -30.836 -6.875 32.526 1.00 91.88 170 THR A N 1
ATOM 1294 C CA . THR A 1 170 ? -29.609 -7.646 32.727 1.00 91.88 170 THR A CA 1
ATOM 1295 C C . THR A 1 170 ? -28.411 -6.726 32.602 1.00 91.88 170 THR A C 1
ATOM 1297 O O . THR A 1 170 ? -28.283 -6.021 31.603 1.00 91.88 170 THR A O 1
ATOM 1300 N N . HIS A 1 171 ? -27.535 -6.752 33.601 1.00 90.94 171 HIS A N 1
ATOM 1301 C CA . HIS A 1 171 ? -26.213 -6.153 33.496 1.00 90.94 171 HIS A CA 1
ATOM 1302 C C . HIS A 1 171 ? -25.275 -7.161 32.840 1.00 90.94 171 HIS A C 1
ATOM 1304 O O . HIS A 1 171 ? -25.150 -8.304 33.289 1.00 90.94 171 HIS A O 1
ATOM 1310 N N . VAL A 1 172 ? -24.652 -6.741 31.747 1.00 92.25 172 VAL A N 1
ATOM 1311 C CA . VAL A 1 172 ? -23.687 -7.518 30.980 1.00 92.25 172 VAL A CA 1
ATOM 1312 C C . VAL A 1 172 ? -22.317 -6.902 31.216 1.00 92.25 172 VAL A C 1
ATOM 1314 O O . VAL A 1 172 ? -22.099 -5.742 30.873 1.00 92.25 172 VAL A O 1
ATOM 1317 N N . TYR A 1 173 ? -21.402 -7.680 31.788 1.00 91.12 173 TYR A N 1
ATOM 1318 C CA . TYR A 1 173 ? -20.032 -7.257 32.059 1.00 91.12 173 TYR A CA 1
ATOM 1319 C C . TYR A 1 173 ? -19.045 -8.042 31.197 1.00 91.12 173 TYR A C 1
ATOM 1321 O O . TYR A 1 173 ? -19.106 -9.273 31.145 1.00 91.12 173 TYR A O 1
ATOM 1329 N N . TRP A 1 174 ? -18.106 -7.348 30.557 1.00 89.75 174 TRP A N 1
ATOM 1330 C CA . TRP A 1 174 ? -17.013 -7.963 29.795 1.00 89.75 174 TRP A CA 1
ATOM 1331 C C . TRP A 1 174 ? -15.712 -7.180 29.952 1.00 89.75 174 TRP A C 1
ATOM 1333 O O . TRP A 1 174 ? -15.716 -6.016 30.344 1.00 89.75 174 TRP A O 1
ATOM 1343 N N . TYR A 1 175 ? -14.588 -7.821 29.638 1.00 86.56 175 TYR A N 1
ATOM 1344 C CA . TYR A 1 175 ? -13.284 -7.166 29.604 1.00 86.56 175 TYR A CA 1
ATOM 1345 C C . TYR A 1 175 ? -12.931 -6.779 28.172 1.00 86.56 175 TYR A C 1
ATOM 1347 O O . TYR A 1 175 ? -12.983 -7.611 27.269 1.00 86.56 175 TYR A O 1
ATOM 1355 N N . GLU A 1 176 ? -12.559 -5.519 27.977 1.00 86.56 176 GLU A N 1
ATOM 1356 C CA . GLU A 1 176 ? -12.041 -4.999 26.715 1.00 86.56 176 GLU A CA 1
ATOM 1357 C C . GLU A 1 176 ? -10.541 -4.724 26.862 1.00 86.56 176 GLU A C 1
ATOM 1359 O O . GLU A 1 176 ? -10.122 -3.963 27.742 1.00 86.56 176 GLU A O 1
ATOM 1364 N N . THR A 1 177 ? -9.731 -5.358 26.013 1.00 86.00 177 THR A N 1
ATOM 1365 C CA . THR A 1 177 ? -8.280 -5.147 25.977 1.00 86.00 177 THR A CA 1
ATOM 1366 C C . THR A 1 177 ? -7.966 -3.873 25.204 1.00 86.00 177 THR A C 1
ATOM 1368 O O . THR A 1 177 ? -8.303 -3.750 24.031 1.00 86.00 177 THR A O 1
ATOM 1371 N N . ASN A 1 178 ? -7.304 -2.934 25.871 1.00 87.31 178 ASN A N 1
ATOM 1372 C CA . ASN A 1 178 ? -6.820 -1.677 25.316 1.00 87.31 178 ASN A CA 1
ATOM 1373 C C . ASN A 1 178 ? -5.291 -1.612 25.404 1.00 87.31 178 ASN A C 1
ATOM 1375 O O . ASN A 1 178 ? -4.650 -2.402 26.100 1.00 87.31 178 ASN A O 1
ATOM 1379 N N . GLN A 1 179 ? -4.700 -0.651 24.697 1.00 88.94 179 GLN A N 1
ATOM 1380 C CA . GLN A 1 179 ? -3.255 -0.443 24.664 1.00 88.94 179 GLN A CA 1
ATOM 1381 C C . GLN A 1 179 ? -2.917 1.033 24.873 1.00 88.94 179 GLN A C 1
ATOM 1383 O O . GLN A 1 179 ? -3.654 1.916 24.431 1.00 88.94 179 GLN A O 1
ATOM 1388 N N . THR A 1 180 ? -1.817 1.319 25.572 1.00 87.56 180 THR A N 1
ATOM 1389 C CA . THR A 1 180 ? -1.283 2.682 25.672 1.00 87.56 180 THR A CA 1
ATOM 1390 C C . THR A 1 180 ? -0.591 3.090 24.366 1.00 87.56 180 THR A C 1
ATOM 1392 O O . THR A 1 180 ? -0.064 2.228 23.656 1.00 87.56 180 THR A O 1
ATOM 1395 N N . PRO A 1 181 ? -0.576 4.389 24.018 1.00 80.88 181 PRO A N 1
ATOM 1396 C CA . PRO A 1 181 ? 0.091 4.854 22.805 1.00 80.88 181 PRO A CA 1
ATOM 1397 C C . PRO A 1 181 ? 1.603 4.567 22.825 1.00 80.88 181 PRO A C 1
ATOM 1399 O O . PRO A 1 181 ? 2.225 4.405 23.881 1.00 80.88 181 PRO A O 1
ATOM 1402 N N . TYR A 1 182 ? 2.206 4.524 21.636 1.00 76.81 182 TYR A N 1
ATOM 1403 C CA . TYR A 1 182 ? 3.660 4.440 21.468 1.00 76.81 182 TYR A CA 1
ATOM 1404 C C . TYR A 1 182 ? 4.354 5.606 22.204 1.00 76.81 182 TYR A C 1
ATOM 1406 O O . TYR A 1 182 ? 3.831 6.722 22.175 1.00 76.81 182 TYR A O 1
ATOM 1414 N N . PRO A 1 183 ? 5.519 5.403 22.853 1.00 80.25 183 PRO A N 1
ATOM 1415 C CA . PRO A 1 183 ? 6.383 4.213 22.830 1.00 80.25 183 PRO A CA 1
ATOM 1416 C C . PRO A 1 183 ? 6.090 3.161 23.903 1.00 80.25 183 PRO A C 1
ATOM 1418 O O . PRO A 1 183 ? 6.740 2.121 23.912 1.00 80.25 183 PRO A O 1
ATOM 1421 N N . ALA A 1 184 ? 5.155 3.415 24.820 1.00 87.69 184 ALA A N 1
ATOM 1422 C CA . ALA A 1 184 ? 4.947 2.539 25.969 1.00 87.69 184 ALA A CA 1
ATOM 1423 C C . ALA A 1 184 ? 4.337 1.185 25.568 1.00 87.69 184 ALA A C 1
ATOM 1425 O O . ALA A 1 184 ? 4.756 0.155 26.089 1.00 87.69 184 ALA A O 1
ATOM 1426 N N . CYS A 1 185 ? 3.372 1.185 24.639 1.00 87.19 185 CYS A N 1
ATOM 1427 C CA . CYS A 1 185 ? 2.751 -0.018 24.066 1.00 87.19 185 CYS A CA 1
ATOM 1428 C C . CYS A 1 185 ? 2.284 -1.064 25.099 1.00 87.19 185 CYS A C 1
ATOM 1430 O O . CYS A 1 185 ? 2.309 -2.268 24.841 1.00 87.19 185 CYS A O 1
ATOM 1432 N N . VAL A 1 186 ? 1.834 -0.607 26.268 1.00 91.25 186 VAL A N 1
ATOM 1433 C CA . VAL A 1 186 ? 1.408 -1.460 27.380 1.00 91.25 186 VAL A CA 1
ATOM 1434 C C . VAL A 1 186 ? -0.049 -1.856 27.180 1.00 91.25 186 VAL A C 1
ATOM 1436 O O . VAL A 1 186 ? -0.917 -0.996 27.042 1.00 91.25 186 VAL A O 1
ATOM 1439 N N . CYS A 1 187 ? -0.321 -3.158 27.187 1.00 89.19 187 CYS A N 1
ATOM 1440 C CA . CYS A 1 187 ? -1.675 -3.701 27.126 1.00 89.19 187 CYS A CA 1
ATOM 1441 C C . CYS A 1 187 ? -2.315 -3.718 28.518 1.00 89.19 187 CYS A C 1
ATOM 1443 O O . CYS A 1 187 ? -1.678 -4.110 29.496 1.00 89.19 187 CYS A O 1
ATOM 1445 N N . TYR A 1 188 ? -3.581 -3.326 28.607 1.00 89.00 188 TYR A N 1
ATOM 1446 C CA . TYR A 1 188 ? -4.358 -3.342 29.844 1.00 89.00 188 TYR A CA 1
ATOM 1447 C C . TYR A 1 188 ? -5.827 -3.667 29.557 1.00 89.00 188 TYR A C 1
ATOM 1449 O O . TYR A 1 188 ? -6.309 -3.486 28.442 1.00 89.00 188 TYR A O 1
ATOM 1457 N N . ASN A 1 189 ? -6.549 -4.164 30.561 1.00 86.56 189 ASN A N 1
ATOM 1458 C CA . ASN A 1 189 ? -7.946 -4.570 30.416 1.00 86.56 189 ASN A CA 1
ATOM 1459 C C . ASN A 1 189 ? -8.860 -3.624 31.190 1.00 86.56 189 ASN A C 1
ATOM 1461 O O . ASN A 1 189 ? -8.664 -3.413 32.386 1.00 86.56 189 ASN A O 1
ATOM 1465 N N . ASN A 1 190 ? -9.895 -3.124 30.520 1.00 87.31 190 ASN A N 1
ATOM 1466 C CA . ASN A 1 190 ? -10.951 -2.335 31.140 1.00 87.31 190 ASN A CA 1
ATOM 1467 C C . ASN A 1 190 ? -12.207 -3.189 31.291 1.00 87.31 190 ASN A C 1
ATOM 1469 O O . ASN A 1 190 ? -12.629 -3.848 30.340 1.00 87.31 190 ASN A O 1
ATOM 1473 N N . LEU A 1 191 ? -12.827 -3.151 32.472 1.00 88.06 191 LEU A N 1
ATOM 1474 C CA . LEU A 1 191 ? -14.165 -3.703 32.649 1.00 88.06 191 LEU A CA 1
ATOM 1475 C C . LEU A 1 191 ? -15.172 -2.775 31.961 1.00 88.06 191 LEU A C 1
ATOM 1477 O O . LEU A 1 191 ? -15.189 -1.567 32.205 1.00 88.06 191 LEU A O 1
ATOM 1481 N N . ARG A 1 192 ? -16.005 -3.344 31.098 1.00 92.50 192 ARG A N 1
ATOM 1482 C CA . ARG A 1 192 ? -17.126 -2.679 30.441 1.00 92.50 192 ARG A CA 1
ATOM 1483 C C . ARG A 1 192 ? -18.433 -3.235 30.970 1.00 92.50 192 ARG A C 1
ATOM 1485 O O . ARG A 1 192 ? -18.516 -4.408 31.332 1.00 92.50 192 ARG A O 1
ATOM 1492 N N . GLU A 1 193 ? -19.438 -2.374 30.986 1.00 92.44 193 GLU A N 1
ATOM 1493 C CA . GLU A 1 193 ? -20.787 -2.687 31.428 1.00 92.44 193 GLU A CA 1
ATOM 1494 C C . GLU A 1 193 ? -21.791 -2.190 30.391 1.00 92.44 193 GLU A C 1
ATOM 1496 O O . GLU A 1 193 ? -21.671 -1.082 29.865 1.00 92.44 193 GLU A O 1
ATOM 1501 N N . TYR A 1 194 ? -22.804 -3.008 30.133 1.00 92.00 194 TYR A N 1
ATOM 1502 C CA . TYR A 1 194 ? -23.979 -2.629 29.366 1.00 92.00 194 TYR A CA 1
ATOM 1503 C C . TYR A 1 194 ? -25.233 -3.176 30.023 1.00 92.00 194 TYR A C 1
ATOM 1505 O O . TYR A 1 194 ? -25.261 -4.306 30.509 1.00 92.00 194 TYR A O 1
ATOM 1513 N N . VAL A 1 195 ? -26.285 -2.365 30.010 1.00 91.12 195 VAL A N 1
ATOM 1514 C CA . VAL A 1 195 ? -27.578 -2.724 30.580 1.00 91.12 195 VAL A CA 1
ATOM 1515 C C . VAL A 1 195 ? -28.538 -3.057 29.447 1.00 91.12 195 VAL A C 1
ATOM 1517 O O . VAL A 1 195 ? -28.853 -2.203 28.619 1.00 91.12 195 VAL A O 1
ATOM 1520 N N . GLN A 1 196 ? -29.029 -4.293 29.436 1.00 91.19 196 GLN A N 1
ATOM 1521 C CA . GLN A 1 196 ? -30.046 -4.762 28.502 1.00 91.19 196 GLN A CA 1
ATOM 1522 C C . GLN A 1 196 ? -31.410 -4.791 29.198 1.00 91.19 196 GLN A C 1
ATOM 1524 O O . GLN A 1 196 ? -31.619 -5.585 30.118 1.00 91.19 196 GLN A O 1
ATOM 1529 N N . CYS A 1 197 ? -32.335 -3.927 28.776 1.00 88.44 197 CYS A N 1
ATOM 1530 C CA . CYS A 1 197 ? -33.715 -3.950 29.266 1.00 88.44 197 CYS A CA 1
ATOM 1531 C C . CYS A 1 197 ? -34.506 -5.088 28.594 1.00 88.44 197 CYS A C 1
ATOM 1533 O O . CYS A 1 197 ? -34.328 -5.315 27.396 1.00 88.44 197 CYS A O 1
ATOM 1535 N N . HIS A 1 198 ? -35.385 -5.754 29.352 1.00 84.56 198 HIS A N 1
ATOM 1536 C CA . HIS A 1 198 ? -36.320 -6.781 28.867 1.00 84.56 198 HIS A CA 1
ATOM 1537 C C . HIS A 1 198 ? -37.771 -6.348 29.053 1.00 84.56 198 HIS A C 1
ATOM 1539 O O . HIS A 1 198 ? -38.053 -5.659 30.065 1.00 84.56 198 HIS A O 1
#

Sequence (198 aa):
SGTVQERFTYDAYGAPAVLTPAFATRPSSSFAWEILYAGYRWDSEARFYQVRNRVLLPNIGWIQRDPIEYGTQGSSLYRYVMSSPLVNTDPEGLSAVACVLPVAGGAAVCDGPLPIGDTVALCLLGIAACIDLCRPRTCPPCPLPPQPPKPRFDRVPPSRRHKPCPGSHTHVYWYETNQTPYPACVCYNNLREYVQCH